Protein AF-A0A5E4W675-F1 (afdb_monomer_lite)

Secondary structure (DSSP, 8-state):
-PPP---SS-THHHHHHHIIIIIHHHHHHHHHHHHHHHHHHH-GGGTT-HHHHHHHHHHHHHHHHHHHHHHHHHHHHHH--SHHHHHHHHHHHHIIIIIHHHHHHHHHHHHS-----HHHHHHHHHHHHHHHHHHHHHHHHHHH-HHHHHHHT-----TT-------------GGGGG-GGG---HHHHHHHHHHHHHHHHHHHHHHHHHHH--SHHHHHHHHHHHHHHHHHHHHHHHHHHHHTS---

Organism: NCBI:txid2508291

Structure (mmCIF, N/CA/C/O backbone):
data_AF-A0A5E4W675-F1
#
_entry.id   AF-A0A5E4W675-F1
#
loop_
_atom_site.group_PDB
_atom_site.id
_atom_site.type_symbol
_atom_site.label_atom_id
_atom_site.label_alt_id
_atom_site.label_comp_id
_atom_site.label_asym_id
_atom_site.label_entity_id
_atom_site.label_seq_id
_atom_site.pdbx_PDB_ins_code
_atom_site.Cartn_x
_atom_site.Cartn_y
_atom_site.Cartn_z
_atom_site.occupancy
_atom_site.B_iso_or_equiv
_atom_site.auth_seq_id
_atom_site.auth_comp_id
_atom_site.auth_asym_id
_atom_site.auth_atom_id
_atom_site.pdbx_PDB_model_num
ATOM 1 N N . MET A 1 1 ? -29.743 10.926 31.566 1.00 45.97 1 MET A N 1
ATOM 2 C CA . MET A 1 1 ? -29.885 10.354 30.207 1.00 45.97 1 MET A CA 1
ATOM 3 C C . MET A 1 1 ? -28.616 9.571 29.889 1.00 45.97 1 MET A C 1
ATOM 5 O O . MET A 1 1 ? -27.548 10.166 29.917 1.00 45.97 1 MET A O 1
ATOM 9 N N . ARG A 1 2 ? -28.685 8.244 29.694 1.00 48.03 2 ARG A N 1
ATOM 10 C CA . ARG A 1 2 ? -27.507 7.439 29.308 1.00 48.03 2 ARG A CA 1
ATOM 11 C C . ARG A 1 2 ? -27.134 7.805 27.873 1.00 48.03 2 ARG A C 1
ATOM 13 O O . ARG A 1 2 ? -27.955 7.613 26.979 1.00 48.03 2 ARG A O 1
ATOM 20 N N . ALA A 1 3 ? -25.942 8.365 27.669 1.00 56.06 3 ALA A N 1
ATOM 21 C CA . ALA A 1 3 ? -25.414 8.635 26.338 1.00 56.06 3 ALA A CA 1
ATOM 22 C C . ALA A 1 3 ? -25.508 7.350 25.502 1.00 56.06 3 ALA A C 1
ATOM 24 O O . ALA A 1 3 ? -25.039 6.298 25.935 1.00 56.06 3 ALA A O 1
ATOM 25 N N . LYS A 1 4 ? -26.182 7.425 24.347 1.00 56.50 4 LYS A N 1
ATOM 26 C CA . LYS A 1 4 ? -26.309 6.307 23.404 1.00 56.50 4 LYS A CA 1
ATOM 27 C C . LYS A 1 4 ? -24.916 5.732 23.152 1.00 56.50 4 LYS A C 1
ATOM 29 O O . LYS A 1 4 ? -24.036 6.449 22.680 1.00 56.50 4 LYS A O 1
ATOM 34 N N . GLU A 1 5 ? -24.725 4.451 23.454 1.00 67.56 5 GLU A N 1
ATOM 35 C CA . GLU A 1 5 ? -23.499 3.739 23.109 1.00 67.56 5 GLU A CA 1
ATOM 36 C C . GLU A 1 5 ? -23.359 3.736 21.582 1.00 67.56 5 GLU A C 1
ATOM 38 O O . GLU A 1 5 ? -24.016 2.969 20.880 1.00 67.56 5 GLU A O 1
ATOM 43 N N . LEU A 1 6 ? -22.530 4.633 21.043 1.00 71.88 6 LEU A N 1
ATOM 44 C CA . LEU A 1 6 ? -22.179 4.661 19.624 1.00 71.88 6 LEU A CA 1
ATOM 45 C C . LEU A 1 6 ? -21.254 3.474 19.319 1.00 71.88 6 LEU A C 1
ATOM 47 O O . LEU A 1 6 ? -20.040 3.632 19.183 1.00 71.88 6 LEU A O 1
ATOM 51 N N . ARG A 1 7 ? -21.836 2.276 19.253 1.00 81.12 7 ARG A N 1
ATOM 52 C CA . ARG A 1 7 ? -21.173 1.042 18.827 1.00 81.12 7 ARG A CA 1
ATOM 53 C C . ARG A 1 7 ? -21.460 0.782 17.352 1.00 81.12 7 ARG A C 1
ATOM 55 O O . ARG A 1 7 ? -22.592 0.917 16.898 1.00 81.12 7 ARG A O 1
ATOM 62 N N . GLY A 1 8 ? -20.423 0.396 16.613 1.00 88.19 8 GLY A N 1
ATOM 63 C CA . GLY A 1 8 ? -20.531 -0.059 15.229 1.00 88.19 8 GLY A CA 1
ATOM 64 C C . GLY A 1 8 ? -19.778 0.803 14.214 1.00 88.19 8 GLY A C 1
ATOM 65 O O . GLY A 1 8 ? -19.419 1.963 14.447 1.00 88.19 8 GLY A O 1
ATOM 66 N N . VAL A 1 9 ? -19.546 0.207 13.045 1.00 89.69 9 VAL A N 1
ATOM 67 C CA . VAL A 1 9 ? -18.807 0.828 11.942 1.00 89.69 9 VAL A CA 1
ATOM 68 C C . VAL A 1 9 ? -19.744 1.755 11.169 1.00 89.69 9 VAL A C 1
ATOM 70 O O . VAL A 1 9 ? -20.601 1.305 10.420 1.00 89.69 9 VAL A O 1
ATOM 73 N N . GLY A 1 10 ? -19.598 3.064 11.376 1.00 89.75 10 GLY A N 1
ATOM 74 C CA . GLY A 1 10 ? -20.427 4.094 10.745 1.00 89.75 10 GLY A CA 1
ATOM 75 C C . GLY A 1 10 ? -19.691 5.426 10.613 1.00 89.75 10 GLY A C 1
ATOM 76 O O . GLY A 1 10 ? -18.615 5.608 11.192 1.00 89.75 10 GLY A O 1
ATOM 77 N N . GLY A 1 11 ? -20.269 6.359 9.853 1.00 92.81 11 GLY A N 1
ATOM 78 C CA . GLY A 1 11 ? -19.668 7.668 9.571 1.00 92.81 11 GLY A CA 1
ATOM 79 C C . GLY A 1 11 ? -18.282 7.546 8.928 1.00 92.81 11 GLY A C 1
ATOM 80 O O . GLY A 1 11 ? -18.052 6.677 8.089 1.00 92.81 11 GLY A O 1
ATOM 81 N N . TRP A 1 12 ? -17.337 8.371 9.380 1.00 94.50 12 TRP A N 1
ATOM 82 C CA . TRP A 1 12 ? -15.950 8.383 8.897 1.00 94.50 12 TRP A CA 1
ATOM 83 C C . TRP A 1 12 ? -15.231 7.027 8.976 1.00 94.50 12 TRP A C 1
ATOM 85 O O . TRP A 1 12 ? -14.413 6.718 8.113 1.00 94.50 12 TRP A O 1
ATOM 95 N N . LEU A 1 13 ? -15.561 6.181 9.957 1.00 94.25 13 LEU A N 1
ATOM 96 C CA . LEU A 1 13 ? -14.975 4.843 10.062 1.00 94.25 13 LEU A CA 1
ATOM 97 C C . LEU A 1 13 ? -15.481 3.912 8.952 1.00 94.25 13 LEU A C 1
ATOM 99 O O . LEU A 1 13 ? -14.705 3.121 8.421 1.00 94.25 13 LEU A O 1
ATOM 103 N N . ALA A 1 14 ? -16.763 4.010 8.589 1.00 93.88 14 ALA A N 1
ATOM 104 C CA . ALA A 1 14 ? -17.307 3.252 7.466 1.00 93.88 14 ALA A CA 1
ATOM 105 C C . ALA A 1 14 ? -16.744 3.758 6.135 1.00 93.88 14 ALA A C 1
ATOM 107 O O . ALA A 1 14 ? -16.456 2.938 5.267 1.00 93.88 14 ALA A O 1
ATOM 108 N N . LEU A 1 15 ? -16.534 5.073 5.995 1.00 94.31 15 LEU A N 1
ATOM 109 C CA . LEU A 1 15 ? -15.877 5.652 4.822 1.00 94.31 15 LEU A CA 1
ATOM 110 C C . LEU A 1 15 ? -14.462 5.095 4.666 1.00 94.31 15 LEU A C 1
ATOM 112 O O . LEU A 1 15 ? -14.136 4.579 3.604 1.00 94.31 15 LEU A O 1
ATOM 116 N N . LEU A 1 16 ? -13.652 5.114 5.730 1.00 95.44 16 LEU A N 1
ATOM 117 C CA . LEU A 1 16 ? -12.309 4.533 5.701 1.00 95.44 16 LEU A CA 1
ATOM 118 C C . LEU A 1 16 ? -12.340 3.043 5.342 1.00 95.44 16 LEU A C 1
ATOM 120 O O . LEU A 1 16 ? -11.552 2.588 4.521 1.00 95.44 16 LEU A O 1
ATOM 124 N N . ALA A 1 17 ? -13.240 2.274 5.954 1.00 95.25 17 ALA A N 1
ATOM 125 C CA . ALA A 1 17 ? -13.299 0.836 5.732 1.00 95.25 17 ALA A CA 1
ATOM 126 C C . ALA A 1 17 ? -13.738 0.482 4.295 1.00 95.25 17 ALA A C 1
ATOM 128 O O . ALA A 1 17 ? -13.123 -0.394 3.691 1.00 95.25 17 ALA A O 1
ATOM 129 N N . HIS A 1 18 ? -14.723 1.182 3.711 1.00 92.12 18 HIS A N 1
ATOM 130 C CA . HIS A 1 18 ? -15.067 1.044 2.282 1.00 92.12 18 HIS A CA 1
ATOM 131 C C . HIS A 1 18 ? -13.945 1.554 1.372 1.00 92.12 18 HIS A C 1
ATOM 133 O O . HIS A 1 18 ? -13.672 0.951 0.335 1.00 92.12 18 HIS A O 1
ATOM 139 N N . GLY A 1 19 ? -13.278 2.631 1.793 1.00 93.50 19 GLY A N 1
ATOM 140 C CA . GLY A 1 19 ? -12.080 3.184 1.176 1.00 93.50 19 GLY A CA 1
ATOM 141 C C . GLY A 1 19 ? -11.002 2.124 0.995 1.00 93.50 19 GLY A C 1
ATOM 142 O O . GLY A 1 19 ? -10.535 1.885 -0.110 1.00 93.50 19 GLY A O 1
ATOM 143 N N . LEU A 1 20 ? -10.668 1.427 2.077 1.00 94.56 20 LEU A N 1
ATOM 144 C CA . LEU A 1 20 ? -9.673 0.360 2.073 1.00 94.56 20 LEU A CA 1
ATOM 145 C C . LEU A 1 20 ? -10.139 -0.894 1.321 1.00 94.56 20 LEU A C 1
ATOM 147 O O . LEU A 1 20 ? -9.317 -1.564 0.697 1.00 94.56 20 LEU A O 1
ATOM 151 N N . LEU A 1 21 ? -11.430 -1.227 1.400 1.00 91.56 21 LEU A N 1
ATOM 152 C CA . LEU A 1 21 ? -11.961 -2.484 0.875 1.00 91.56 21 LEU A CA 1
ATOM 153 C C . LEU A 1 21 ? -12.208 -2.463 -0.637 1.00 91.56 21 LEU A C 1
ATOM 155 O O . LEU A 1 21 ? -11.861 -3.427 -1.311 1.00 91.56 21 LEU A O 1
ATOM 159 N N . TRP A 1 22 ? -12.796 -1.386 -1.159 1.00 89.69 22 TRP A N 1
ATOM 160 C CA . TRP A 1 22 ? -13.270 -1.328 -2.546 1.00 89.69 22 TRP A CA 1
ATOM 161 C C . TRP A 1 22 ? -12.695 -0.139 -3.304 1.00 89.69 22 TRP A C 1
ATOM 163 O O . TRP A 1 22 ? -12.110 -0.308 -4.370 1.00 89.69 22 TRP A O 1
ATOM 173 N N . ILE A 1 23 ? -12.841 1.066 -2.747 1.00 92.06 23 ILE A N 1
ATOM 174 C CA . ILE A 1 23 ? -12.580 2.309 -3.483 1.00 92.06 23 ILE A CA 1
ATOM 175 C C . ILE A 1 23 ? -11.088 2.441 -3.804 1.00 92.06 23 ILE A C 1
ATOM 177 O O . ILE A 1 23 ? -10.730 2.715 -4.942 1.00 92.06 23 ILE A O 1
ATOM 181 N N . GLY A 1 24 ? -10.216 2.190 -2.828 1.00 93.06 24 GLY A N 1
ATOM 182 C CA . GLY A 1 24 ? -8.764 2.259 -2.980 1.00 93.06 24 GLY A CA 1
ATOM 183 C C . GLY A 1 24 ? -8.241 1.305 -4.056 1.00 93.06 24 GLY A C 1
ATOM 184 O O . GLY A 1 24 ? -7.610 1.778 -4.999 1.00 93.06 24 GLY A O 1
ATOM 185 N N . PRO A 1 25 ? -8.528 -0.010 -3.973 1.00 90.25 25 PRO A N 1
ATOM 186 C CA . PRO A 1 25 ? -8.170 -0.957 -5.026 1.00 90.25 25 PRO A CA 1
ATOM 187 C C . PRO A 1 25 ? -8.733 -0.585 -6.405 1.00 90.25 25 PRO A C 1
ATOM 189 O O . PRO A 1 25 ? -7.985 -0.552 -7.375 1.00 90.25 25 PRO A O 1
ATOM 192 N N . LEU A 1 26 ? -10.018 -0.236 -6.516 1.00 86.50 26 LEU A N 1
ATOM 193 C CA . LEU A 1 26 ? -10.617 0.101 -7.814 1.00 86.50 26 LEU A CA 1
ATOM 194 C C . LEU A 1 26 ? -9.985 1.354 -8.438 1.00 86.50 26 LEU A C 1
ATOM 196 O O . LEU A 1 26 ? -9.599 1.333 -9.605 1.00 86.50 26 LEU A O 1
ATOM 200 N N . MET A 1 27 ? -9.818 2.427 -7.657 1.00 92.69 27 MET A N 1
ATOM 201 C CA . MET A 1 27 ? -9.166 3.651 -8.132 1.00 92.69 27 MET A CA 1
ATOM 202 C C . MET A 1 27 ? -7.688 3.424 -8.461 1.00 92.69 27 MET A C 1
ATOM 204 O O . MET A 1 27 ? -7.184 3.975 -9.436 1.00 92.69 27 MET A O 1
ATOM 208 N N . GLY A 1 28 ? -6.990 2.609 -7.666 1.00 93.81 28 GLY A N 1
ATOM 209 C CA . GLY A 1 28 ? -5.593 2.263 -7.907 1.00 93.81 28 GLY A CA 1
ATOM 210 C C . GLY A 1 28 ? -5.402 1.494 -9.214 1.00 93.81 28 GLY A C 1
ATOM 211 O O . GLY A 1 28 ? -4.537 1.867 -10.002 1.00 93.81 28 GLY A O 1
ATOM 212 N N . ALA A 1 29 ? -6.247 0.492 -9.474 1.00 91.75 29 ALA A N 1
ATOM 213 C CA . ALA A 1 29 ? -6.229 -0.272 -10.719 1.00 91.75 29 ALA A CA 1
ATOM 214 C C . ALA A 1 29 ? -6.533 0.618 -11.930 1.00 91.75 29 ALA A C 1
ATOM 216 O O . ALA A 1 29 ? -5.799 0.580 -12.914 1.00 91.75 29 ALA A O 1
ATOM 217 N N . GLY A 1 30 ? -7.567 1.465 -11.831 1.00 92.50 30 GLY A N 1
ATOM 218 C CA . GLY A 1 30 ? -7.912 2.425 -12.879 1.00 92.50 30 GLY A CA 1
ATOM 219 C C . GLY A 1 30 ? -6.750 3.360 -13.203 1.00 92.50 30 GLY A C 1
ATOM 220 O O . GLY A 1 30 ? -6.362 3.458 -14.360 1.00 92.50 30 GLY A O 1
ATOM 221 N N . ARG A 1 31 ? -6.132 3.965 -12.180 1.00 95.19 31 ARG A N 1
ATOM 222 C CA . ARG A 1 31 ? -4.989 4.875 -12.353 1.00 95.19 31 ARG A CA 1
ATOM 223 C C . ARG A 1 31 ? -3.768 4.188 -12.964 1.00 95.19 31 ARG A C 1
ATOM 225 O O . ARG A 1 31 ? -3.097 4.777 -13.800 1.00 95.19 31 ARG A O 1
ATOM 232 N N . ILE A 1 32 ? -3.448 2.966 -12.537 1.00 95.44 32 ILE A N 1
ATOM 233 C CA . ILE A 1 32 ? -2.336 2.208 -13.131 1.00 95.44 32 ILE A CA 1
ATOM 234 C C . ILE A 1 32 ? -2.630 1.937 -14.604 1.00 95.44 32 ILE A C 1
ATOM 236 O O . ILE A 1 32 ? -1.778 2.192 -15.445 1.00 95.44 32 ILE A O 1
ATOM 240 N N . ASN A 1 33 ? -3.841 1.478 -14.919 1.00 95.56 33 ASN A N 1
ATOM 241 C CA . ASN A 1 33 ? -4.222 1.165 -16.288 1.00 95.56 33 ASN A CA 1
ATOM 242 C C . ASN A 1 33 ? -4.193 2.400 -17.199 1.00 95.56 33 ASN A C 1
ATOM 244 O O . ASN A 1 33 ? -3.637 2.321 -18.287 1.00 95.56 33 ASN A O 1
ATOM 248 N N . THR A 1 34 ? -4.739 3.538 -16.755 1.00 96.00 34 THR A N 1
ATOM 249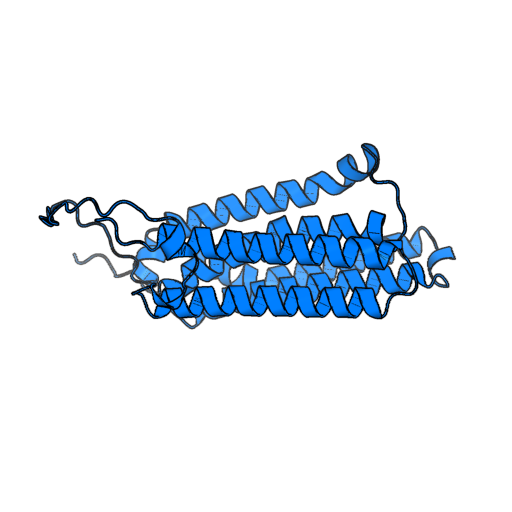 C CA . THR A 1 34 ? -4.687 4.785 -17.535 1.00 96.00 34 THR A CA 1
ATOM 250 C C . THR A 1 34 ? -3.250 5.236 -17.752 1.00 96.00 34 THR A C 1
ATOM 252 O O . THR A 1 34 ? -2.877 5.496 -18.883 1.00 96.00 34 THR A O 1
ATOM 255 N N . ASN A 1 35 ? -2.411 5.221 -16.710 1.00 95.06 35 ASN A N 1
ATOM 256 C CA . ASN A 1 35 ? -1.011 5.627 -16.841 1.00 95.06 35 ASN A CA 1
ATOM 257 C C . ASN A 1 35 ? -0.232 4.725 -17.813 1.00 95.06 35 ASN A C 1
ATOM 259 O O . ASN A 1 35 ? 0.588 5.220 -18.578 1.00 95.06 35 ASN A O 1
ATOM 263 N N . LEU A 1 36 ? -0.464 3.408 -17.778 1.00 95.50 36 LEU A N 1
ATOM 264 C CA . LEU A 1 36 ? 0.184 2.474 -18.701 1.00 95.50 36 LEU A CA 1
ATOM 265 C C . LEU A 1 36 ? -0.279 2.701 -20.146 1.00 95.50 36 LEU A C 1
ATOM 267 O O . LEU A 1 36 ? 0.565 2.766 -21.034 1.00 95.50 36 LEU A O 1
ATOM 271 N N . LEU A 1 37 ? -1.586 2.876 -20.368 1.00 96.25 37 LEU A N 1
ATOM 272 C CA . LEU A 1 37 ? -2.142 3.158 -21.695 1.00 96.25 37 LEU A CA 1
ATOM 273 C C . LEU A 1 37 ? -1.662 4.503 -22.248 1.00 96.25 37 LEU A C 1
ATOM 275 O O . LEU A 1 37 ? -1.315 4.589 -23.421 1.00 96.25 37 LEU A O 1
ATOM 279 N N . ASP A 1 38 ? -1.601 5.540 -21.412 1.00 96.56 38 ASP A N 1
ATOM 280 C CA . ASP A 1 38 ? -1.118 6.861 -21.816 1.00 96.56 38 ASP A CA 1
ATOM 281 C C . ASP A 1 38 ? 0.342 6.790 -22.287 1.00 96.56 38 ASP A C 1
ATOM 283 O O . ASP A 1 38 ? 0.695 7.383 -23.306 1.00 96.56 38 ASP A O 1
ATOM 287 N N . VAL A 1 39 ? 1.184 6.017 -21.591 1.00 95.44 39 VAL A N 1
ATOM 288 C CA . VAL A 1 39 ? 2.583 5.786 -21.983 1.00 95.44 39 VAL A CA 1
ATOM 289 C C . VAL A 1 39 ? 2.676 4.965 -23.275 1.00 95.44 39 VAL A C 1
ATOM 291 O O . VAL A 1 39 ? 3.455 5.315 -24.158 1.00 95.44 39 VAL A O 1
ATOM 294 N N . GLU A 1 40 ? 1.865 3.918 -23.440 1.00 96.00 40 GLU A N 1
ATOM 295 C CA . GLU A 1 40 ? 1.827 3.117 -24.677 1.00 96.00 40 GLU A CA 1
ATOM 296 C C . GLU A 1 40 ? 1.356 3.935 -25.889 1.00 96.00 40 GLU A C 1
ATOM 298 O O . GLU A 1 40 ? 1.902 3.796 -26.985 1.00 96.00 40 GLU A O 1
ATOM 303 N N . HIS A 1 41 ? 0.391 4.837 -25.694 1.00 96.62 41 HIS A N 1
ATOM 304 C CA . HIS A 1 41 ? -0.067 5.757 -26.732 1.00 96.62 41 HIS A CA 1
ATOM 305 C C . HIS A 1 41 ? 0.995 6.790 -27.119 1.00 96.62 41 HIS A C 1
ATOM 307 O O . HIS A 1 41 ? 1.108 7.132 -28.296 1.00 96.62 41 HIS A O 1
ATOM 313 N N . GLN A 1 42 ? 1.774 7.282 -26.152 1.00 97.56 42 GLN A N 1
ATOM 314 C CA . GLN A 1 42 ? 2.857 8.235 -26.410 1.00 97.56 42 GLN A CA 1
ATOM 315 C C . GLN A 1 42 ? 4.067 7.576 -27.084 1.00 97.56 42 GLN A C 1
ATOM 317 O O . GLN A 1 42 ? 4.717 8.195 -27.926 1.00 97.56 42 GLN A O 1
ATOM 322 N N . TYR A 1 43 ? 4.354 6.317 -26.749 1.00 96.25 43 TYR A N 1
ATOM 323 C CA . TYR A 1 43 ? 5.535 5.597 -27.212 1.00 96.25 43 TYR A CA 1
ATOM 324 C C . TYR A 1 43 ? 5.148 4.246 -27.822 1.00 96.25 43 TYR A C 1
ATOM 326 O O . TYR A 1 43 ? 5.350 3.188 -27.227 1.00 96.25 43 TYR A O 1
ATOM 334 N N . THR A 1 44 ? 4.659 4.266 -29.062 1.00 95.38 44 THR A N 1
ATOM 335 C CA . THR A 1 44 ? 4.219 3.055 -29.788 1.00 95.38 44 THR A CA 1
ATOM 336 C C . THR A 1 44 ? 5.319 2.000 -29.959 1.00 95.38 44 THR A C 1
ATOM 338 O O . THR A 1 44 ? 5.028 0.815 -30.099 1.00 95.38 44 THR A O 1
ATOM 341 N N . ALA A 1 45 ? 6.594 2.397 -29.883 1.00 94.81 45 ALA A N 1
ATOM 342 C CA . ALA A 1 45 ? 7.739 1.487 -29.904 1.00 94.81 45 ALA A CA 1
ATOM 343 C C . ALA A 1 45 ? 7.804 0.529 -28.691 1.00 94.81 45 ALA A C 1
ATOM 345 O O . ALA A 1 45 ? 8.562 -0.441 -28.724 1.00 94.81 45 ALA A O 1
ATOM 346 N N . LEU A 1 46 ? 7.032 0.778 -27.624 1.00 93.75 46 LEU A N 1
ATOM 347 C CA . LEU A 1 46 ? 6.997 -0.067 -26.426 1.00 93.75 46 LEU A CA 1
ATOM 348 C C . LEU A 1 46 ? 6.217 -1.376 -26.613 1.00 93.75 46 LEU A C 1
ATOM 350 O O . LEU A 1 46 ? 6.452 -2.317 -25.858 1.00 93.75 46 LEU A O 1
ATOM 354 N N . ASP A 1 47 ? 5.335 -1.471 -27.613 1.00 89.62 47 ASP A N 1
ATOM 355 C CA . ASP A 1 47 ? 4.422 -2.616 -27.779 1.00 89.62 47 ASP A CA 1
ATOM 356 C C . ASP A 1 47 ? 5.166 -3.948 -28.033 1.00 89.62 47 ASP A C 1
ATOM 358 O O . ASP A 1 47 ? 4.750 -5.021 -27.596 1.00 89.62 47 ASP A O 1
ATOM 362 N N . GLY A 1 48 ? 6.349 -3.876 -28.653 1.00 91.94 48 GLY A N 1
ATOM 363 C CA . GLY A 1 48 ? 7.236 -5.023 -28.878 1.00 91.94 48 GLY A CA 1
ATOM 364 C C . GLY A 1 48 ? 8.354 -5.199 -27.845 1.00 91.94 48 GLY A C 1
ATOM 365 O O . GLY A 1 48 ? 9.180 -6.100 -27.995 1.00 91.94 48 GLY A O 1
ATOM 366 N N . ASN A 1 49 ? 8.439 -4.339 -26.827 1.00 95.62 49 ASN A N 1
ATOM 367 C CA . ASN A 1 49 ? 9.561 -4.336 -25.892 1.00 95.62 49 ASN A CA 1
ATOM 368 C C . ASN A 1 49 ? 9.307 -5.297 -24.714 1.00 95.62 49 ASN A C 1
ATOM 370 O O . ASN A 1 49 ? 8.349 -5.137 -23.957 1.00 95.62 49 ASN A O 1
ATOM 374 N N . SER A 1 50 ? 10.190 -6.281 -24.519 1.00 95.06 50 SER A N 1
ATOM 375 C CA . SER A 1 50 ? 10.073 -7.252 -23.421 1.00 95.06 50 SER A CA 1
ATOM 376 C C . SER A 1 50 ? 10.212 -6.617 -22.033 1.00 95.06 50 SER A C 1
ATOM 378 O O . SER A 1 50 ? 9.463 -6.980 -21.130 1.00 95.06 50 SER A O 1
ATOM 380 N N . LEU A 1 51 ? 11.090 -5.619 -21.866 1.00 93.62 51 LEU A N 1
ATOM 381 C CA . LEU A 1 51 ? 11.267 -4.914 -20.587 1.00 93.62 51 LEU A CA 1
ATOM 382 C C . LEU A 1 51 ? 10.014 -4.131 -20.192 1.00 93.62 51 LEU A C 1
ATOM 384 O O . LEU A 1 51 ? 9.678 -4.030 -19.013 1.00 93.62 51 LEU A O 1
ATOM 388 N N . TRP A 1 52 ? 9.289 -3.600 -21.179 1.00 95.88 52 TRP A N 1
ATOM 389 C CA . TRP A 1 52 ? 8.014 -2.934 -20.930 1.00 95.88 52 TRP A CA 1
ATOM 390 C C . TRP A 1 52 ? 6.965 -3.908 -20.377 1.00 95.88 52 TRP A C 1
ATOM 392 O O . TRP A 1 52 ? 6.252 -3.587 -19.423 1.00 95.88 52 TRP A O 1
ATOM 402 N N . TRP A 1 53 ? 6.906 -5.127 -20.918 1.00 94.88 53 TRP A N 1
ATOM 403 C CA . TRP A 1 53 ? 6.040 -6.184 -20.392 1.00 94.88 53 TRP A CA 1
ATOM 404 C C . TRP A 1 53 ? 6.399 -6.583 -18.960 1.00 94.88 53 TRP A C 1
ATOM 406 O O . TRP A 1 53 ? 5.501 -6.671 -18.116 1.00 94.88 53 TRP A O 1
ATOM 416 N N . ASP A 1 54 ? 7.688 -6.747 -18.666 1.00 91.44 54 ASP A N 1
ATOM 417 C CA . ASP A 1 54 ? 8.166 -7.060 -17.316 1.00 91.44 54 ASP A CA 1
ATOM 418 C C . ASP A 1 54 ? 7.818 -5.943 -16.324 1.00 91.44 54 ASP A C 1
ATOM 420 O O . ASP A 1 54 ? 7.344 -6.210 -15.215 1.00 91.44 54 ASP A O 1
ATOM 424 N N . TYR A 1 55 ? 7.955 -4.681 -16.742 1.00 95.50 55 TYR A N 1
ATOM 425 C CA . TYR A 1 55 ? 7.566 -3.523 -15.941 1.00 95.50 55 TYR A CA 1
ATOM 426 C C . TYR A 1 55 ? 6.059 -3.505 -15.643 1.00 95.50 55 TYR A C 1
ATOM 428 O O . TYR A 1 55 ? 5.660 -3.314 -14.487 1.00 95.50 55 TYR A O 1
ATOM 436 N N . LYS A 1 56 ? 5.207 -3.759 -16.650 1.00 95.31 56 LYS A N 1
ATOM 437 C CA . LYS A 1 56 ? 3.749 -3.868 -16.464 1.00 95.31 56 LYS A CA 1
ATOM 438 C C . LYS A 1 56 ? 3.398 -4.979 -15.479 1.00 95.31 56 LYS A C 1
ATOM 440 O O . LYS A 1 56 ? 2.625 -4.751 -14.546 1.00 95.31 56 LYS A O 1
ATOM 445 N N . LEU A 1 57 ? 3.978 -6.167 -15.655 1.00 90.50 57 LEU A N 1
ATOM 446 C CA . LEU A 1 57 ? 3.734 -7.310 -14.779 1.00 90.50 57 LEU A CA 1
ATOM 447 C C . LEU A 1 57 ? 4.162 -7.010 -13.336 1.00 90.50 57 LEU A C 1
ATOM 449 O O . LEU A 1 57 ? 3.373 -7.209 -12.410 1.00 90.50 57 LEU A O 1
ATOM 453 N N . ALA A 1 58 ? 5.370 -6.476 -13.139 1.00 91.44 58 ALA A N 1
ATOM 454 C CA . ALA A 1 58 ? 5.872 -6.095 -11.821 1.00 91.44 58 ALA A CA 1
ATOM 455 C C . ALA A 1 58 ? 4.965 -5.051 -11.147 1.00 91.44 58 ALA A C 1
ATOM 457 O O . ALA A 1 58 ? 4.617 -5.195 -9.972 1.00 91.44 58 ALA A O 1
ATOM 458 N N . THR A 1 59 ? 4.516 -4.047 -11.904 1.00 95.62 59 THR A N 1
ATOM 459 C CA . THR A 1 59 ? 3.584 -3.009 -11.441 1.00 95.62 59 THR A CA 1
ATOM 460 C C . THR A 1 59 ? 2.277 -3.621 -10.938 1.00 95.62 59 THR A C 1
ATOM 462 O O . THR A 1 59 ? 1.845 -3.332 -9.817 1.00 95.62 59 THR A O 1
ATOM 465 N N . TRP A 1 60 ? 1.670 -4.520 -11.720 1.00 92.38 60 TRP A N 1
ATOM 466 C CA . TRP A 1 60 ? 0.426 -5.195 -11.343 1.00 92.38 60 TRP A CA 1
ATOM 467 C C . TRP A 1 60 ? 0.590 -6.124 -10.138 1.00 92.38 60 TRP A C 1
ATOM 469 O O . TRP A 1 60 ? -0.294 -6.156 -9.281 1.00 92.38 60 TRP A O 1
ATOM 479 N N . LEU A 1 61 ? 1.714 -6.836 -10.018 1.00 87.56 61 LEU A N 1
ATOM 480 C CA . LEU A 1 61 ? 1.993 -7.701 -8.865 1.00 87.56 61 LEU A CA 1
ATOM 481 C C . LEU A 1 61 ? 2.148 -6.899 -7.570 1.00 87.56 61 LEU A C 1
ATOM 483 O O . LEU A 1 61 ? 1.519 -7.223 -6.558 1.00 87.56 61 LEU A O 1
ATOM 487 N N . VAL A 1 62 ? 2.947 -5.829 -7.604 1.00 91.00 62 VAL A N 1
ATOM 488 C CA . VAL A 1 62 ? 3.134 -4.928 -6.459 1.00 91.00 62 VAL A CA 1
ATOM 489 C C . VAL A 1 62 ? 1.787 -4.335 -6.047 1.00 91.00 62 VAL A C 1
ATOM 491 O O . VAL A 1 62 ? 1.406 -4.410 -4.875 1.00 91.00 62 VAL A O 1
ATOM 494 N N . PHE A 1 63 ? 1.017 -3.833 -7.015 1.00 92.88 63 PHE A N 1
ATOM 495 C CA . PHE A 1 63 ? -0.322 -3.311 -6.771 1.00 92.88 63 PHE A CA 1
ATOM 496 C C . PHE A 1 63 ? -1.270 -4.356 -6.165 1.00 92.88 63 PHE A C 1
ATOM 498 O O . PHE A 1 63 ? -1.917 -4.065 -5.159 1.00 92.88 63 PHE A O 1
ATOM 505 N N . ALA A 1 64 ? -1.333 -5.572 -6.714 1.00 84.12 64 ALA A N 1
ATOM 506 C CA . ALA A 1 64 ? -2.212 -6.633 -6.225 1.00 84.12 64 ALA A CA 1
ATOM 507 C C . ALA A 1 64 ? -1.912 -7.005 -4.762 1.00 84.12 64 ALA A C 1
ATOM 509 O O . ALA A 1 64 ? -2.835 -7.216 -3.967 1.00 84.12 64 ALA A O 1
ATOM 510 N N . LEU A 1 65 ? -0.632 -7.022 -4.376 1.00 88.06 65 LEU A N 1
ATOM 511 C CA . LEU A 1 65 ? -0.210 -7.249 -2.991 1.00 88.06 65 LEU A CA 1
ATOM 512 C C . LEU A 1 65 ? -0.682 -6.116 -2.069 1.00 88.06 65 LEU A C 1
ATOM 514 O O . LEU A 1 65 ? -1.293 -6.377 -1.028 1.00 88.06 65 LEU A O 1
ATOM 518 N N . GLY A 1 66 ? -0.475 -4.860 -2.471 1.00 90.81 66 GLY A N 1
ATOM 519 C CA . GLY A 1 66 ? -0.957 -3.694 -1.728 1.00 90.81 66 GLY A CA 1
ATOM 520 C C . GLY A 1 66 ? -2.483 -3.655 -1.588 1.00 90.81 66 GLY A C 1
ATOM 521 O O . GLY A 1 66 ? -3.009 -3.463 -0.487 1.00 90.81 66 GLY A O 1
ATOM 522 N N . ALA A 1 67 ? -3.198 -3.920 -2.682 1.00 87.81 67 ALA A N 1
ATOM 523 C CA . ALA A 1 67 ? -4.654 -4.001 -2.726 1.00 87.81 67 ALA A CA 1
ATOM 524 C C . ALA A 1 67 ? -5.190 -5.102 -1.802 1.00 87.81 67 ALA A C 1
ATOM 526 O O . ALA A 1 67 ? -6.144 -4.870 -1.061 1.00 87.81 67 ALA A O 1
ATOM 527 N N . SER A 1 68 ? -4.534 -6.265 -1.765 1.00 86.12 68 SER A N 1
ATOM 528 C CA . 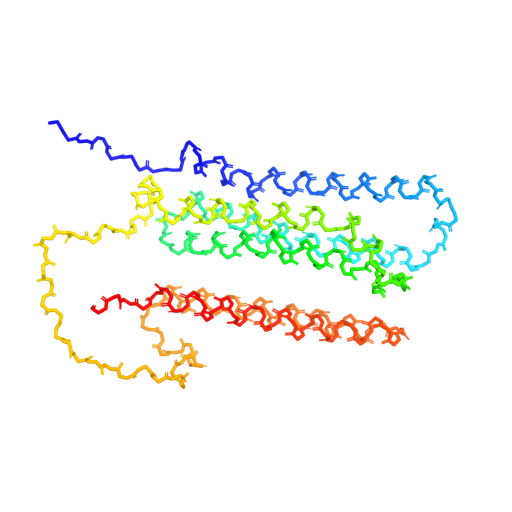SER A 1 68 ? -4.903 -7.375 -0.878 1.00 86.12 68 SER A CA 1
ATOM 529 C C . SER A 1 68 ? -4.753 -7.010 0.602 1.00 86.12 68 SER A C 1
ATOM 531 O O . SER A 1 68 ? -5.644 -7.291 1.407 1.00 86.12 68 SER A O 1
ATOM 533 N N . VAL A 1 69 ? -3.656 -6.339 0.976 1.00 92.69 69 VAL A N 1
ATOM 534 C CA . VAL A 1 69 ? -3.433 -5.853 2.351 1.00 92.69 69 VAL A CA 1
ATOM 535 C C . VAL A 1 69 ? -4.488 -4.816 2.745 1.00 92.69 69 VAL A C 1
ATOM 537 O O . VAL A 1 69 ? -5.065 -4.904 3.834 1.00 92.69 69 VAL A O 1
ATOM 540 N N . SER A 1 70 ? -4.777 -3.869 1.850 1.00 94.94 70 SER A N 1
ATOM 541 C CA . SER A 1 70 ? -5.819 -2.857 2.044 1.00 94.94 70 SER A CA 1
ATOM 542 C C . SER A 1 70 ? -7.200 -3.496 2.221 1.00 94.94 70 SER A C 1
ATOM 544 O O . SER A 1 70 ? -7.888 -3.232 3.212 1.00 94.94 70 SER A O 1
ATOM 546 N N . ALA A 1 71 ? -7.576 -4.419 1.333 1.00 90.56 71 ALA A N 1
ATOM 547 C CA . ALA A 1 71 ? -8.851 -5.121 1.389 1.00 90.56 71 ALA A CA 1
ATOM 548 C C . ALA A 1 71 ? -8.997 -5.942 2.676 1.00 90.56 71 ALA A C 1
ATOM 550 O O . ALA A 1 71 ? -10.015 -5.858 3.366 1.00 90.56 71 ALA A O 1
ATOM 551 N N . ALA A 1 72 ? -7.947 -6.664 3.077 1.00 91.06 72 ALA A N 1
ATOM 552 C CA . ALA A 1 72 ? -7.930 -7.400 4.337 1.00 91.06 72 ALA A CA 1
ATOM 553 C C . ALA A 1 72 ? -8.124 -6.477 5.554 1.00 91.06 72 ALA A C 1
ATOM 555 O O . ALA A 1 72 ? -8.774 -6.868 6.530 1.00 91.06 72 ALA A O 1
ATOM 556 N N . ALA A 1 73 ? -7.585 -5.254 5.513 1.00 95.94 73 ALA A N 1
ATOM 557 C CA . ALA A 1 73 ? -7.743 -4.276 6.583 1.00 95.94 73 ALA A CA 1
ATOM 558 C C . ALA A 1 73 ? -9.164 -3.715 6.647 1.00 95.94 73 ALA A C 1
ATOM 560 O O . ALA A 1 73 ? -9.764 -3.720 7.725 1.00 95.94 73 ALA A O 1
ATOM 561 N N . GLY A 1 74 ? -9.728 -3.318 5.503 1.00 95.44 74 GLY A N 1
ATOM 562 C CA . GLY A 1 74 ? -11.122 -2.882 5.406 1.00 95.44 74 GLY A CA 1
ATOM 563 C C . GLY A 1 74 ? -12.093 -3.965 5.887 1.00 95.44 74 GLY A C 1
ATOM 564 O O . GLY A 1 74 ? -12.933 -3.717 6.754 1.00 95.44 74 GLY A O 1
ATOM 565 N N . TRP A 1 75 ? -11.909 -5.206 5.425 1.00 93.50 75 TRP A N 1
ATOM 566 C CA . TRP A 1 75 ? -12.710 -6.356 5.852 1.00 93.50 75 TRP A CA 1
ATOM 567 C C . TRP A 1 75 ? -12.622 -6.610 7.361 1.00 93.50 75 TRP A C 1
ATOM 569 O O . TRP A 1 75 ? -13.640 -6.838 8.021 1.00 93.50 75 TRP A O 1
ATOM 579 N N . ARG A 1 76 ? -11.411 -6.546 7.934 1.00 94.00 76 ARG A N 1
ATOM 580 C CA . ARG A 1 76 ? -11.204 -6.717 9.379 1.00 94.00 76 ARG A CA 1
ATOM 581 C C . ARG A 1 76 ? -11.894 -5.636 10.195 1.00 94.00 76 ARG A C 1
ATOM 583 O O . ARG A 1 76 ? -12.485 -5.982 11.214 1.00 94.00 76 ARG A O 1
ATOM 590 N N . LEU A 1 77 ? -11.861 -4.380 9.752 1.00 95.19 77 LEU A N 1
ATOM 591 C CA . LEU A 1 77 ? -12.588 -3.296 10.416 1.00 95.19 77 LEU A CA 1
ATOM 592 C C . LEU A 1 77 ? -14.103 -3.571 10.431 1.00 95.19 77 LEU A C 1
ATOM 594 O O . LEU A 1 77 ? -14.734 -3.435 11.474 1.00 95.19 77 LEU A O 1
ATOM 598 N N . PHE A 1 78 ? -14.689 -4.046 9.327 1.00 92.75 78 PHE A N 1
ATOM 599 C CA . PHE A 1 78 ? -16.124 -4.364 9.284 1.00 92.75 78 PHE A CA 1
ATOM 600 C C . PHE A 1 78 ? -16.525 -5.563 10.139 1.00 92.75 78 PHE A C 1
ATOM 602 O O . PHE A 1 78 ? -17.504 -5.503 10.882 1.00 92.75 78 PHE A O 1
ATOM 609 N N . ARG A 1 79 ? -15.806 -6.680 9.995 1.00 92.00 79 ARG A N 1
ATOM 610 C CA . ARG A 1 79 ? -16.240 -7.976 10.536 1.00 92.00 79 ARG A CA 1
ATOM 611 C C . ARG A 1 79 ? -15.720 -8.257 11.935 1.00 92.00 79 ARG A C 1
ATOM 613 O O . ARG A 1 79 ? -16.351 -9.008 12.670 1.00 92.00 79 ARG A O 1
ATOM 620 N N . ARG A 1 80 ? -14.558 -7.714 12.305 1.00 89.00 80 ARG A N 1
ATOM 621 C CA . ARG A 1 80 ? -13.909 -7.995 13.589 1.00 89.00 80 ARG A CA 1
ATOM 622 C C . ARG A 1 80 ? -13.793 -6.708 14.390 1.00 89.00 80 ARG A C 1
ATOM 624 O O . ARG A 1 80 ? -12.829 -5.964 14.242 1.00 89.00 80 ARG A O 1
ATOM 631 N N . GLN A 1 81 ? -14.741 -6.490 15.294 1.00 90.94 81 GLN A N 1
ATOM 632 C CA . GLN A 1 81 ? -14.761 -5.366 16.240 1.00 90.94 81 GLN A CA 1
ATOM 633 C C . GLN A 1 81 ? -13.766 -5.571 17.400 1.00 90.94 81 GLN A C 1
ATOM 635 O O . GLN A 1 81 ? -14.095 -5.415 18.569 1.00 90.94 81 GLN A O 1
ATOM 640 N N . ALA A 1 82 ? -12.532 -5.957 17.071 1.00 91.88 82 ALA A N 1
ATOM 641 C CA . ALA A 1 82 ? -11.453 -6.165 18.026 1.00 91.88 82 ALA A CA 1
ATOM 642 C C . ALA A 1 82 ? -10.414 -5.030 17.936 1.00 91.88 82 ALA A C 1
ATOM 644 O O . ALA A 1 82 ? -10.138 -4.555 16.829 1.00 91.88 82 ALA A O 1
ATOM 645 N N . PRO A 1 83 ? -9.751 -4.654 19.049 1.00 91.50 83 PRO A N 1
ATOM 646 C CA . PRO A 1 83 ? -8.633 -3.702 19.051 1.00 91.50 83 PRO A CA 1
ATOM 64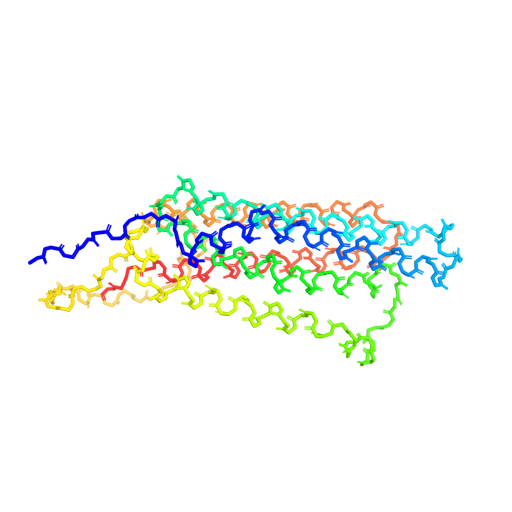7 C C . PRO A 1 83 ? -7.571 -4.019 17.990 1.00 91.50 83 PRO A C 1
ATOM 649 O O . PRO A 1 83 ? -7.043 -3.134 17.319 1.00 91.50 83 PRO A O 1
ATOM 652 N N . THR A 1 84 ? -7.302 -5.313 17.799 1.00 90.56 84 THR A N 1
ATOM 653 C CA . THR A 1 84 ? -6.352 -5.858 16.822 1.00 90.56 84 THR A CA 1
ATOM 654 C C . THR A 1 84 ? -6.640 -5.426 15.384 1.00 90.56 84 THR A C 1
ATOM 656 O O . THR A 1 84 ? -5.695 -5.202 14.627 1.00 90.56 84 THR A O 1
ATOM 659 N N . SER A 1 85 ? -7.907 -5.230 15.012 1.00 94.06 85 SER A N 1
ATOM 660 C CA . SER A 1 85 ? -8.293 -4.728 13.688 1.00 94.06 85 SER A CA 1
ATOM 661 C C . SER A 1 85 ? -7.843 -3.287 13.463 1.00 94.06 85 SER A C 1
ATOM 663 O O . SER A 1 85 ? -7.391 -2.960 12.370 1.00 94.06 85 SER A O 1
A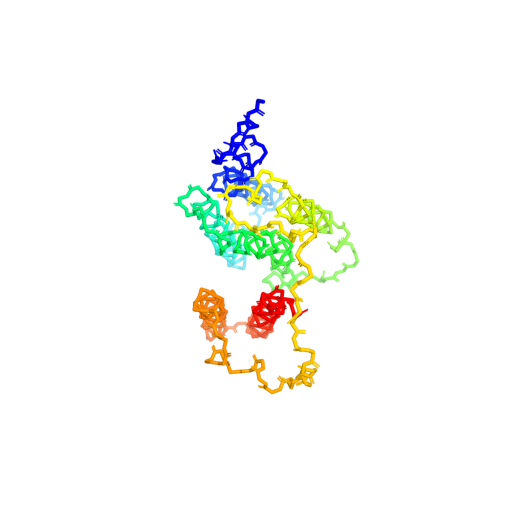TOM 665 N N . VAL A 1 86 ? -7.895 -2.437 14.494 1.00 95.88 86 VAL A N 1
ATOM 666 C CA . VAL A 1 86 ? -7.454 -1.035 14.399 1.00 95.88 86 VAL A CA 1
ATOM 667 C C . VAL A 1 86 ? -5.942 -0.956 14.207 1.00 95.88 86 VAL A C 1
ATOM 669 O O . VAL A 1 86 ? -5.468 -0.198 13.363 1.00 95.88 86 VAL A O 1
ATOM 672 N N . TYR A 1 87 ? -5.174 -1.758 14.949 1.00 92.94 87 TYR A N 1
ATOM 673 C CA . TYR A 1 87 ? -3.717 -1.815 14.780 1.00 92.94 87 TYR A CA 1
ATOM 674 C C . TYR A 1 87 ? -3.326 -2.338 13.398 1.00 92.94 87 TYR A C 1
ATOM 676 O O . TYR A 1 87 ? -2.451 -1.768 12.750 1.00 92.94 87 TYR A O 1
ATOM 684 N N . PHE A 1 88 ? -4.014 -3.379 12.923 1.00 92.50 88 PHE A N 1
ATOM 685 C CA . PHE A 1 88 ? -3.797 -3.903 11.580 1.00 92.50 88 PHE A CA 1
ATOM 686 C C . PHE A 1 88 ? -4.137 -2.868 10.500 1.00 92.50 88 PHE A C 1
ATOM 688 O O . PHE A 1 88 ? -3.360 -2.699 9.569 1.00 92.50 88 PHE A O 1
ATOM 695 N N . ALA A 1 89 ? -5.241 -2.129 10.644 1.00 96.12 89 ALA A N 1
ATOM 696 C CA . ALA A 1 89 ? -5.614 -1.077 9.702 1.00 96.12 89 ALA A CA 1
ATOM 697 C C . ALA A 1 89 ? -4.593 0.066 9.653 1.00 96.12 89 ALA A C 1
ATOM 699 O O . ALA A 1 89 ? -4.260 0.533 8.569 1.00 96.12 89 ALA A O 1
ATOM 700 N N . LYS A 1 90 ? -4.037 0.474 10.802 1.00 96.25 90 LYS A N 1
ATOM 701 C CA . LYS A 1 90 ? -2.929 1.443 10.839 1.00 96.25 90 LYS A CA 1
ATOM 702 C C . LYS A 1 90 ? -1.720 0.926 10.064 1.00 96.25 90 LYS A C 1
ATOM 704 O O . LYS A 1 90 ? -1.213 1.635 9.208 1.00 96.25 90 LYS A O 1
ATOM 709 N N . ALA A 1 91 ? -1.289 -0.309 10.317 1.00 92.44 91 ALA A N 1
ATOM 710 C CA . ALA A 1 91 ? -0.170 -0.900 9.582 1.00 92.44 91 ALA A CA 1
ATOM 711 C C . ALA A 1 91 ? -0.458 -0.977 8.071 1.00 92.44 91 ALA A C 1
ATOM 713 O O . ALA A 1 91 ? 0.381 -0.591 7.263 1.00 92.44 91 ALA A O 1
ATOM 714 N N . ALA A 1 92 ? -1.664 -1.403 7.693 1.00 94.75 92 ALA A N 1
ATOM 715 C CA . ALA A 1 92 ? -2.086 -1.488 6.301 1.00 94.75 92 ALA A CA 1
ATOM 716 C C . ALA A 1 92 ? -2.098 -0.124 5.595 1.00 94.75 92 ALA A C 1
ATOM 718 O O . ALA A 1 92 ? -1.698 -0.063 4.442 1.00 94.75 92 ALA A O 1
ATOM 719 N N . LEU A 1 93 ? -2.482 0.966 6.272 1.00 96.19 93 LEU A N 1
ATOM 720 C CA . LEU A 1 93 ? -2.428 2.323 5.707 1.00 96.19 93 LEU A CA 1
ATOM 721 C C . LEU A 1 93 ? -1.002 2.744 5.327 1.00 96.19 93 LEU A C 1
ATOM 723 O O . LEU A 1 93 ? -0.802 3.355 4.281 1.00 96.19 93 LEU A O 1
ATOM 727 N N . TRP A 1 94 ? -0.011 2.397 6.150 1.00 96.00 94 TRP A N 1
ATOM 728 C CA . TRP A 1 94 ? 1.395 2.695 5.862 1.00 96.00 94 TRP A CA 1
ATOM 729 C C . TRP A 1 94 ? 1.962 1.810 4.752 1.00 96.00 94 TRP A C 1
ATOM 731 O O . TRP A 1 94 ? 2.669 2.298 3.873 1.00 96.00 94 TRP A O 1
ATOM 741 N N . VAL A 1 95 ? 1.613 0.521 4.770 1.00 90.56 95 VAL A N 1
ATOM 742 C CA . VAL A 1 95 ? 2.075 -0.442 3.764 1.00 90.56 95 VAL A CA 1
ATOM 743 C C . VAL A 1 95 ? 1.445 -0.157 2.399 1.00 90.56 95 VAL A C 1
ATOM 745 O O . VAL A 1 95 ? 2.168 0.012 1.425 1.00 90.56 95 VAL A O 1
ATOM 748 N N . ALA A 1 96 ? 0.116 -0.077 2.320 1.00 93.19 96 ALA A N 1
ATOM 749 C CA . ALA A 1 96 ? -0.613 0.107 1.064 1.00 93.19 96 ALA A CA 1
ATOM 750 C C . ALA A 1 96 ? -0.567 1.550 0.534 1.00 93.19 96 ALA A C 1
ATOM 752 O O . ALA A 1 96 ? -0.834 1.770 -0.643 1.00 93.19 96 ALA A O 1
ATOM 753 N N . GLY A 1 97 ? -0.248 2.528 1.386 1.00 94.75 97 GLY A N 1
ATOM 754 C CA . GLY A 1 97 ? -0.018 3.911 0.980 1.00 94.75 97 GLY A CA 1
ATOM 755 C C . GLY A 1 97 ? 1.465 4.158 0.677 1.00 94.75 97 GLY A C 1
ATOM 756 O O . GLY A 1 97 ? 1.942 3.728 -0.373 1.00 94.75 97 GLY A O 1
ATOM 757 N N . PRO A 1 98 ? 2.214 4.829 1.572 1.00 93.25 98 PRO A N 1
ATOM 758 C CA . PRO A 1 98 ? 3.599 5.237 1.335 1.00 93.25 98 PRO A CA 1
ATOM 759 C C . PRO A 1 98 ? 4.538 4.147 0.820 1.00 93.25 98 PRO A C 1
ATOM 761 O O . PRO A 1 98 ? 5.248 4.371 -0.159 1.00 93.25 98 PRO A O 1
ATOM 764 N N . CYS A 1 99 ? 4.559 2.973 1.459 1.00 91.69 99 CYS A N 1
ATOM 765 C CA . CYS A 1 99 ? 5.514 1.927 1.092 1.00 91.69 99 CYS A CA 1
ATOM 766 C C . CYS A 1 99 ? 5.232 1.380 -0.308 1.00 91.69 99 CYS A C 1
ATOM 768 O O . CYS A 1 99 ? 6.160 1.213 -1.095 1.00 91.69 99 CYS A O 1
ATOM 770 N N . LEU A 1 100 ? 3.959 1.157 -0.634 1.00 92.19 100 LEU A N 1
ATOM 771 C CA . LEU A 1 100 ? 3.545 0.738 -1.965 1.00 92.19 100 LEU A CA 1
ATOM 772 C C . LEU A 1 100 ? 3.851 1.809 -3.017 1.00 92.19 100 LEU A C 1
ATOM 774 O O . LEU A 1 100 ? 4.360 1.480 -4.082 1.00 92.19 100 LEU A O 1
ATOM 778 N N . SER A 1 101 ? 3.578 3.085 -2.720 1.00 94.06 101 SER A N 1
ATOM 779 C CA . SER A 1 101 ? 3.903 4.191 -3.627 1.00 94.06 101 SER A CA 1
ATOM 780 C C . SER A 1 101 ? 5.397 4.254 -3.924 1.00 94.06 101 SER A C 1
ATOM 782 O O . SER A 1 101 ? 5.770 4.323 -5.087 1.00 94.06 101 SER A O 1
ATOM 784 N N . LEU A 1 102 ? 6.253 4.161 -2.905 1.00 92.12 102 LEU A N 1
ATOM 785 C CA . LEU A 1 102 ? 7.704 4.119 -3.098 1.00 92.12 102 LEU A CA 1
ATOM 786 C C . LEU A 1 102 ? 8.144 2.900 -3.915 1.00 92.12 102 LEU A C 1
ATOM 788 O O . LEU A 1 102 ? 8.989 3.036 -4.793 1.00 92.12 102 LEU A O 1
ATOM 792 N N . ALA A 1 103 ? 7.561 1.726 -3.654 1.00 93.31 103 ALA A N 1
ATOM 793 C CA . ALA A 1 103 ? 7.869 0.517 -4.411 1.00 93.31 103 ALA A CA 1
ATOM 794 C C . ALA A 1 103 ? 7.535 0.685 -5.899 1.00 93.31 103 ALA A C 1
ATOM 796 O O . ALA A 1 103 ? 8.379 0.392 -6.738 1.00 93.31 103 ALA A O 1
ATOM 797 N N . LEU A 1 104 ? 6.349 1.215 -6.218 1.00 94.62 104 LEU A N 1
ATOM 798 C CA . LEU A 1 104 ? 5.926 1.470 -7.597 1.00 94.62 104 LEU A CA 1
ATOM 799 C C . LEU A 1 104 ? 6.825 2.500 -8.296 1.00 94.62 104 LEU A C 1
ATOM 801 O O . LEU A 1 104 ? 7.273 2.241 -9.407 1.00 94.62 104 LEU A O 1
ATOM 805 N N . GLN A 1 105 ? 7.169 3.612 -7.635 1.00 93.56 105 GLN A N 1
ATOM 806 C CA . GLN A 1 105 ? 8.093 4.601 -8.213 1.00 93.56 105 GLN A CA 1
ATOM 807 C C . GLN A 1 105 ? 9.531 4.073 -8.343 1.00 93.56 105 GLN A C 1
ATOM 809 O O . GLN A 1 105 ? 10.306 4.585 -9.144 1.00 93.56 105 GLN A O 1
ATOM 814 N N . GLY A 1 106 ? 9.909 3.042 -7.588 1.00 91.25 106 GLY A N 1
ATOM 815 C CA . GLY A 1 106 ? 11.198 2.371 -7.744 1.00 91.25 106 GLY A CA 1
ATOM 816 C C . GLY A 1 106 ? 11.277 1.454 -8.969 1.00 91.25 106 GLY A C 1
ATOM 817 O O . GLY A 1 106 ? 12.381 1.163 -9.423 1.00 91.25 106 GLY A O 1
ATOM 818 N N . LEU A 1 107 ? 10.138 1.010 -9.519 1.00 93.88 107 LEU A N 1
ATOM 819 C CA . LEU A 1 107 ? 10.114 0.038 -10.618 1.00 93.88 107 LEU A CA 1
ATOM 820 C C . LEU A 1 107 ? 10.650 0.602 -11.936 1.00 93.88 107 LEU A C 1
ATOM 822 O O . LEU A 1 107 ? 11.260 -0.149 -12.687 1.00 93.88 107 LEU A O 1
ATOM 826 N N . GLY A 1 108 ? 10.454 1.891 -12.227 1.00 93.56 108 GLY A N 1
ATOM 827 C CA . GLY A 1 108 ? 10.936 2.500 -13.473 1.00 93.56 108 GLY A CA 1
ATOM 828 C C . GLY A 1 108 ? 12.465 2.436 -13.595 1.00 93.56 108 GLY A C 1
ATOM 829 O O . GLY A 1 108 ? 12.972 1.778 -14.504 1.00 93.56 108 GLY A O 1
ATOM 830 N N . PRO A 1 109 ? 13.216 3.034 -12.650 1.00 92.69 109 PRO A N 1
ATOM 831 C CA . PRO A 1 109 ? 14.672 2.961 -12.629 1.00 92.69 109 PRO A CA 1
ATOM 832 C C . PRO A 1 109 ? 15.210 1.542 -12.576 1.00 92.69 109 PRO A C 1
ATOM 834 O O . PRO A 1 109 ? 16.245 1.237 -13.159 1.00 92.69 109 PRO A O 1
ATOM 837 N N . LEU A 1 110 ? 14.484 0.669 -11.886 1.00 87.31 110 LEU A N 1
ATOM 838 C CA . LEU A 1 110 ? 14.841 -0.725 -11.764 1.00 87.31 110 LEU A CA 1
ATOM 839 C C . LEU A 1 110 ? 14.720 -1.493 -13.083 1.00 87.31 110 LEU A C 1
ATOM 841 O O . LEU A 1 110 ? 15.682 -2.109 -13.527 1.00 87.31 110 LEU A O 1
ATOM 845 N N . VAL A 1 111 ? 13.507 -1.562 -13.627 1.00 92.31 111 VAL A N 1
ATOM 846 C CA . VAL A 1 111 ? 13.158 -2.523 -14.680 1.00 92.31 111 VAL A CA 1
ATOM 847 C C . VAL A 1 111 ? 13.511 -1.953 -16.044 1.00 92.31 111 VAL A C 1
ATOM 849 O O . VAL A 1 111 ? 13.952 -2.677 -16.924 1.00 92.31 111 VAL A O 1
ATOM 852 N N . LEU A 1 112 ? 13.340 -0.642 -16.212 1.00 93.06 112 LEU A N 1
ATOM 853 C CA . LEU A 1 112 ? 13.578 0.045 -17.479 1.00 93.06 112 LEU A CA 1
ATOM 854 C C . LEU A 1 112 ? 14.965 0.703 -17.538 1.00 93.06 112 LEU A C 1
ATOM 856 O O . LEU A 1 112 ? 15.314 1.291 -18.557 1.00 93.06 112 LEU A O 1
ATOM 860 N N . GLY A 1 113 ? 15.748 0.649 -16.453 1.00 92.38 113 GLY A N 1
ATOM 861 C CA . GLY A 1 113 ? 17.073 1.275 -16.384 1.00 92.38 113 GLY A CA 1
ATOM 862 C C . GLY A 1 113 ? 17.043 2.806 -16.434 1.00 92.38 113 GLY A C 1
ATOM 863 O O . GLY A 1 113 ? 18.046 3.432 -16.777 1.00 92.38 113 GLY A O 1
ATOM 864 N N . ILE A 1 114 ? 15.899 3.425 -16.121 1.00 91.94 114 ILE A N 1
ATOM 865 C CA . ILE A 1 114 ? 15.743 4.884 -16.142 1.00 91.94 114 ILE A CA 1
ATOM 866 C C . ILE A 1 114 ? 16.641 5.500 -15.053 1.00 91.94 114 ILE A C 1
ATOM 868 O O . ILE A 1 114 ? 16.565 5.100 -13.890 1.00 91.94 114 ILE A O 1
ATOM 872 N N . PRO A 1 115 ? 17.492 6.487 -15.368 1.00 91.88 115 PRO A N 1
ATOM 873 C CA . PRO A 1 115 ? 18.324 7.115 -14.352 1.00 91.88 115 PRO A CA 1
ATOM 874 C C . PRO A 1 115 ? 17.452 7.805 -13.294 1.00 91.88 115 PRO A C 1
ATOM 876 O O . PRO A 1 115 ? 16.562 8.587 -13.620 1.00 91.88 115 PRO A O 1
ATOM 879 N N . ALA A 1 116 ? 17.739 7.550 -12.014 1.00 90.88 116 ALA A N 1
ATOM 880 C CA . ALA A 1 116 ? 17.051 8.155 -10.871 1.00 90.88 116 ALA A CA 1
ATOM 881 C C . ALA A 1 116 ? 17.479 9.625 -10.661 1.00 90.88 116 ALA A C 1
ATOM 883 O O . ALA A 1 116 ? 18.059 9.985 -9.634 1.00 90.88 116 ALA A O 1
ATOM 884 N N . SER A 1 117 ? 17.244 10.460 -11.674 1.00 92.81 117 SER A N 1
ATOM 885 C CA . SER A 1 117 ? 17.609 11.874 -11.710 1.00 92.81 117 SER A CA 1
ATOM 886 C C . SER A 1 117 ? 16.720 12.724 -10.794 1.00 92.81 117 SER A C 1
ATOM 888 O O . SER A 1 117 ? 15.651 12.301 -10.350 1.00 92.81 117 SER A O 1
ATOM 890 N N . ALA A 1 118 ? 17.150 13.957 -10.512 1.00 87.88 118 ALA A N 1
ATOM 891 C CA . ALA A 1 118 ? 16.332 14.914 -9.765 1.00 87.88 118 ALA A CA 1
ATOM 892 C C . ALA A 1 118 ? 14.995 15.210 -10.471 1.00 87.88 118 ALA A C 1
ATOM 894 O O . ALA A 1 118 ? 13.975 15.361 -9.804 1.00 87.88 118 ALA A O 1
ATOM 895 N N . GLU A 1 119 ? 14.997 15.231 -11.806 1.00 92.00 119 GLU A N 1
ATOM 896 C CA . GLU A 1 119 ? 13.800 15.397 -12.635 1.00 92.00 119 GLU A CA 1
ATOM 897 C C . GLU A 1 119 ? 12.826 14.231 -12.429 1.00 92.00 119 GLU A C 1
ATOM 899 O O . GLU A 1 119 ? 11.683 14.463 -12.031 1.00 92.00 119 GLU A O 1
ATOM 904 N N . TYR A 1 120 ? 13.316 12.987 -12.516 1.00 90.06 120 TYR A N 1
ATOM 905 C CA . TYR A 1 120 ? 12.517 11.787 -12.246 1.00 90.06 120 TYR A CA 1
ATOM 906 C C . TYR A 1 120 ? 11.849 11.834 -10.863 1.00 90.06 120 TYR A C 1
ATOM 908 O O . TYR A 1 120 ? 10.652 11.577 -10.712 1.00 90.06 120 TYR A O 1
ATOM 916 N N . TRP A 1 121 ? 12.607 12.197 -9.823 1.00 87.12 121 TRP A N 1
ATOM 917 C CA . TRP A 1 121 ? 12.063 12.308 -8.468 1.00 87.12 121 TRP A CA 1
ATOM 918 C C . TRP A 1 121 ? 11.086 13.471 -8.310 1.00 87.12 121 TRP A C 1
ATOM 920 O O . TRP A 1 121 ? 10.129 13.348 -7.549 1.00 87.12 121 TRP A O 1
ATOM 930 N N . SER A 1 122 ? 11.277 14.581 -9.026 1.00 91.56 122 SER A N 1
ATOM 931 C CA . SER A 1 122 ? 10.360 15.722 -8.963 1.00 91.56 122 SER A CA 1
ATOM 932 C C . SER A 1 122 ? 8.973 15.390 -9.525 1.00 91.56 122 SER A C 1
ATOM 934 O O . SER A 1 122 ? 7.967 15.801 -8.947 1.00 91.56 122 SER A O 1
ATOM 936 N N . GLU A 1 123 ? 8.910 14.565 -10.573 1.00 91.62 123 GLU A N 1
ATOM 937 C CA . GLU A 1 123 ? 7.657 14.109 -11.184 1.00 91.62 123 GLU A CA 1
ATOM 938 C C . GLU A 1 123 ? 6.972 13.010 -10.357 1.00 91.62 123 GLU A C 1
ATOM 940 O O . GLU A 1 123 ? 5.744 12.931 -10.275 1.00 91.62 123 GLU A O 1
ATOM 945 N N . THR A 1 124 ? 7.762 12.168 -9.687 1.00 90.50 124 THR A N 1
ATOM 946 C CA . THR A 1 124 ? 7.256 11.001 -8.944 1.00 90.50 124 THR A CA 1
ATOM 947 C C . THR A 1 124 ? 7.003 11.258 -7.456 1.00 90.50 124 THR A C 1
ATOM 949 O O . THR A 1 124 ? 6.293 10.472 -6.812 1.00 90.50 124 THR A O 1
ATOM 952 N N . ALA A 1 125 ? 7.519 12.359 -6.900 1.00 88.62 125 ALA A N 1
ATOM 953 C CA . ALA A 1 125 ? 7.350 12.742 -5.498 1.00 88.62 125 ALA A CA 1
ATOM 954 C C . ALA A 1 125 ? 5.907 13.102 -5.091 1.00 88.62 125 ALA A C 1
ATOM 956 O O . ALA A 1 125 ? 5.501 12.681 -4.000 1.00 88.62 125 ALA A O 1
ATOM 957 N N . PRO A 1 126 ? 5.095 13.832 -5.887 1.00 93.44 126 PRO A N 1
ATOM 958 C CA . PRO A 1 126 ? 3.777 14.275 -5.430 1.00 93.44 126 PRO A CA 1
ATOM 959 C C . PRO A 1 126 ? 2.846 13.124 -4.999 1.00 93.44 126 PRO A C 1
ATOM 961 O O . PRO A 1 126 ? 2.279 13.203 -3.902 1.00 93.44 126 PRO A O 1
ATOM 964 N N . PRO A 1 127 ? 2.732 12.004 -5.749 1.00 90.50 127 PRO A N 1
ATOM 965 C CA . PRO A 1 127 ? 1.974 10.837 -5.301 1.00 90.50 127 PRO A CA 1
ATOM 966 C C . PRO A 1 127 ? 2.466 10.265 -3.967 1.00 90.50 127 PRO A C 1
ATOM 968 O O . PRO A 1 127 ? 1.647 9.928 -3.110 1.00 90.50 127 PRO A O 1
ATOM 971 N N . VAL A 1 128 ? 3.783 10.204 -3.755 1.00 91.56 128 VAL A N 1
ATOM 972 C CA . VAL A 1 128 ? 4.381 9.697 -2.512 1.00 91.56 128 VAL A CA 1
ATOM 973 C C . VAL A 1 128 ? 4.008 10.604 -1.340 1.00 91.56 128 VAL A C 1
ATOM 975 O O . VAL A 1 128 ? 3.455 10.124 -0.350 1.00 91.56 128 VAL A O 1
ATOM 978 N N . VAL A 1 129 ? 4.218 11.918 -1.467 1.00 91.31 129 VAL A N 1
ATOM 979 C CA . VAL A 1 129 ? 3.860 12.902 -0.430 1.00 91.31 129 VAL A CA 1
ATOM 980 C C . VAL A 1 129 ? 2.372 12.814 -0.086 1.00 91.31 129 VAL A C 1
ATOM 982 O O . VAL A 1 129 ? 2.009 12.757 1.091 1.00 91.31 129 VAL A O 1
ATOM 985 N N . SER A 1 130 ? 1.504 12.715 -1.098 1.00 92.81 130 SER A N 1
ATOM 986 C CA . SER A 1 130 ? 0.061 12.571 -0.884 1.00 92.81 130 SER A CA 1
ATOM 987 C C . SER A 1 130 ? -0.296 11.295 -0.103 1.00 92.81 130 SER A C 1
ATOM 989 O O . SER A 1 130 ? -1.146 11.332 0.792 1.00 92.81 130 SER A O 1
ATOM 991 N N . ALA A 1 131 ? 0.403 10.182 -0.363 1.00 94.31 131 ALA A N 1
ATOM 992 C CA . ALA A 1 131 ? 0.210 8.925 0.352 1.00 94.31 131 ALA A CA 1
ATOM 993 C C . ALA A 1 131 ? 0.631 9.034 1.826 1.00 94.31 131 ALA A C 1
ATOM 995 O O . ALA A 1 131 ? -0.073 8.522 2.700 1.00 94.31 131 ALA A O 1
ATOM 996 N N . PHE A 1 132 ? 1.725 9.747 2.125 1.00 93.19 132 PHE A N 1
ATOM 997 C CA . PHE A 1 132 ? 2.155 10.023 3.502 1.00 93.19 132 PHE A CA 1
ATOM 998 C C . PHE A 1 132 ? 1.135 10.872 4.256 1.00 93.19 132 PHE A C 1
ATOM 1000 O O . PHE A 1 132 ? 0.727 10.502 5.358 1.00 93.19 132 PHE A O 1
ATOM 1007 N N . LEU A 1 133 ? 0.680 11.977 3.660 1.00 92.00 133 LEU A N 1
ATOM 1008 C CA . LEU A 1 133 ? -0.319 12.849 4.281 1.00 92.00 133 LEU A CA 1
ATOM 1009 C C . LEU A 1 133 ? -1.615 12.085 4.573 1.00 92.00 133 LEU A C 1
ATOM 1011 O O . LEU A 1 133 ? -2.130 12.139 5.691 1.00 92.00 133 LEU A O 1
ATOM 1015 N N . SER A 1 134 ? -2.093 11.304 3.603 1.00 94.56 134 SER A N 1
ATOM 1016 C CA . SER A 1 134 ? -3.274 10.456 3.769 1.00 94.56 134 SER A CA 1
ATOM 1017 C C . SER A 1 134 ? -3.091 9.431 4.897 1.00 94.56 134 SER A C 1
ATOM 1019 O O . SER A 1 134 ? -3.935 9.333 5.795 1.00 94.56 134 SER A O 1
ATOM 1021 N N . ALA A 1 135 ? -1.960 8.714 4.925 1.00 94.56 135 ALA A N 1
ATOM 1022 C CA . ALA A 1 135 ? -1.662 7.734 5.969 1.00 94.56 135 ALA A CA 1
ATOM 1023 C C . ALA A 1 135 ? -1.601 8.371 7.367 1.00 94.56 135 ALA A C 1
ATOM 1025 O O . ALA A 1 135 ? -2.126 7.791 8.323 1.00 94.56 135 ALA A O 1
ATOM 1026 N N . ILE A 1 136 ? -1.023 9.571 7.496 1.00 90.81 136 ILE A N 1
ATOM 1027 C CA . ILE A 1 136 ? -0.960 10.323 8.757 1.00 90.81 136 ILE A CA 1
ATOM 1028 C C . ILE A 1 136 ? -2.366 10.693 9.234 1.00 90.81 136 ILE A C 1
ATOM 1030 O O . ILE A 1 136 ? -2.721 10.372 10.371 1.00 90.81 136 ILE A O 1
ATOM 1034 N N . VAL A 1 137 ? -3.180 11.315 8.374 1.00 94.94 137 VAL A N 1
ATOM 1035 C CA . VAL A 1 137 ? -4.549 11.745 8.710 1.00 94.94 137 VAL A CA 1
ATOM 1036 C C . VAL A 1 137 ? -5.378 10.562 9.208 1.00 94.94 137 VAL A C 1
ATOM 1038 O O . VAL A 1 137 ? -5.969 10.623 10.290 1.00 94.94 137 VAL A O 1
ATOM 1041 N N . TRP A 1 138 ? -5.363 9.444 8.480 1.00 97.25 138 TRP A N 1
ATOM 1042 C CA . TRP A 1 138 ? -6.130 8.260 8.862 1.00 97.25 138 TRP A CA 1
ATOM 1043 C C . TRP A 1 138 ? -5.569 7.538 10.088 1.00 97.25 138 TRP A C 1
ATOM 1045 O O . TRP A 1 138 ? -6.336 7.050 10.922 1.00 97.25 138 TRP A O 1
ATOM 1055 N N . THR A 1 139 ? -4.246 7.513 10.259 1.00 95.44 139 THR A N 1
ATOM 1056 C CA . THR A 1 139 ? -3.616 6.955 11.465 1.00 95.44 139 THR A CA 1
ATOM 1057 C C . THR A 1 139 ? -4.002 7.758 12.706 1.00 95.44 139 THR A C 1
ATOM 1059 O O . THR A 1 139 ? -4.362 7.163 13.728 1.00 95.44 139 THR A O 1
ATOM 1062 N N . LEU A 1 140 ? -3.978 9.094 12.619 1.00 91.25 140 LEU A N 1
ATOM 1063 C CA . LEU A 1 140 ? -4.405 9.996 13.691 1.00 91.25 140 LEU A CA 1
ATOM 1064 C C . LEU A 1 140 ? -5.894 9.831 13.998 1.00 91.25 140 LEU A C 1
ATOM 1066 O O . LEU A 1 140 ? -6.261 9.703 15.168 1.00 91.25 140 LEU A O 1
ATOM 1070 N N . TYR A 1 141 ? -6.735 9.747 12.964 1.00 95.12 141 TYR A N 1
ATOM 1071 C CA . TYR A 1 141 ? -8.163 9.472 13.114 1.00 95.12 141 TYR A CA 1
ATOM 1072 C C . TYR A 1 141 ? -8.408 8.156 13.872 1.00 95.12 141 TYR A C 1
ATOM 1074 O O . TYR A 1 141 ? -9.090 8.148 14.898 1.00 95.12 141 TYR A O 1
ATOM 1082 N N . LEU A 1 142 ? -7.783 7.054 13.440 1.00 94.00 142 LEU A N 1
ATOM 1083 C CA . LEU A 1 142 ? -7.884 5.749 14.105 1.00 94.00 142 LEU A CA 1
ATOM 1084 C C . LEU A 1 142 ? -7.289 5.737 15.523 1.00 94.00 142 LEU A C 1
ATOM 1086 O O . LEU A 1 142 ? -7.616 4.859 16.321 1.00 94.00 142 LEU A O 1
ATOM 1090 N N . ALA A 1 143 ? -6.371 6.650 15.843 1.00 91.56 143 ALA A N 1
ATOM 1091 C CA . ALA A 1 143 ? -5.767 6.752 17.168 1.00 91.56 143 ALA A CA 1
ATOM 1092 C C . ALA A 1 143 ? -6.610 7.567 18.155 1.00 91.56 143 ALA A C 1
ATOM 1094 O O . ALA A 1 143 ? -6.683 7.192 19.325 1.00 91.56 143 ALA A O 1
ATOM 1095 N N . ARG A 1 144 ? -7.229 8.665 17.706 1.00 89.25 144 ARG A N 1
ATOM 1096 C CA . ARG A 1 144 ? -7.904 9.625 18.595 1.00 89.25 144 ARG A CA 1
ATOM 1097 C C . ARG A 1 144 ? -9.427 9.568 18.570 1.00 89.25 144 ARG A C 1
ATOM 1099 O O . ARG A 1 144 ? -10.041 10.034 19.521 1.00 89.25 144 ARG A O 1
ATOM 1106 N N . SER A 1 145 ? -10.047 8.994 17.541 1.00 92.62 145 SER A N 1
ATOM 1107 C CA . SER A 1 145 ? -11.508 8.997 17.420 1.00 92.62 145 SER A CA 1
ATOM 1108 C C . SER A 1 145 ? -12.193 8.230 18.559 1.00 92.62 145 SER A C 1
ATOM 1110 O O . SER A 1 145 ? -12.009 7.021 18.713 1.00 92.62 145 SER A O 1
ATOM 1112 N N . GLU A 1 146 ? -13.057 8.916 19.311 1.00 91.00 146 GLU A N 1
ATOM 1113 C CA . GLU A 1 146 ? -13.896 8.312 20.356 1.00 91.00 146 GLU A CA 1
ATOM 1114 C C . GLU A 1 146 ? -14.785 7.195 19.806 1.00 91.00 146 GLU A C 1
ATOM 1116 O O . GLU A 1 146 ? -14.915 6.143 20.424 1.00 91.00 146 GLU A O 1
ATOM 1121 N N . ARG A 1 147 ? -15.332 7.368 18.596 1.00 90.56 147 ARG A N 1
ATOM 1122 C CA . ARG A 1 147 ? -16.140 6.337 17.929 1.00 90.56 147 ARG A CA 1
ATOM 1123 C C . ARG A 1 147 ? -15.337 5.062 17.688 1.00 90.56 147 ARG A C 1
ATOM 1125 O O . ARG A 1 147 ? -15.849 3.974 17.944 1.00 90.56 147 ARG A O 1
ATOM 1132 N N . VAL A 1 148 ? -14.099 5.178 17.199 1.00 94.25 148 VAL A N 1
ATOM 1133 C CA . VAL A 1 148 ? -13.214 4.017 16.994 1.00 94.25 148 VAL A CA 1
ATOM 1134 C C . VAL A 1 148 ? -12.953 3.342 18.339 1.00 94.25 148 VAL A C 1
ATOM 1136 O O . VAL A 1 148 ? -13.115 2.132 18.470 1.00 94.25 148 VAL A O 1
ATOM 1139 N N . ARG A 1 149 ? -12.647 4.120 19.377 1.00 91.06 149 ARG A N 1
ATOM 1140 C CA . ARG A 1 149 ? -12.400 3.574 20.717 1.00 91.06 149 ARG A CA 1
ATOM 1141 C C . ARG A 1 149 ? -13.613 2.854 21.301 1.00 91.06 149 ARG A C 1
ATOM 1143 O O . ARG A 1 149 ? -13.449 1.747 21.808 1.00 91.06 149 ARG A O 1
ATOM 1150 N N . ASN A 1 150 ? -14.807 3.423 21.157 1.00 91.38 150 ASN A N 1
ATOM 1151 C CA . ASN A 1 150 ? -16.063 2.824 21.611 1.00 91.38 150 ASN A CA 1
ATOM 1152 C C . ASN A 1 150 ? -16.427 1.566 20.810 1.00 91.38 150 ASN A C 1
ATOM 1154 O O . ASN A 1 150 ? -16.886 0.585 21.388 1.00 91.38 150 ASN A O 1
ATOM 1158 N N . THR A 1 151 ? -16.191 1.569 19.493 1.00 92.25 151 THR A N 1
ATOM 1159 C CA . THR A 1 151 ? -16.520 0.439 18.605 1.00 92.25 151 THR A CA 1
ATOM 1160 C C . THR A 1 151 ? -15.609 -0.761 18.831 1.00 92.25 151 THR A C 1
ATOM 1162 O O . THR A 1 151 ? -16.081 -1.890 18.812 1.00 92.25 151 THR A O 1
ATOM 1165 N N . TYR A 1 152 ? -14.313 -0.529 19.045 1.00 92.06 152 TYR A N 1
ATOM 1166 C CA . TYR A 1 152 ? -13.323 -1.601 19.185 1.00 92.06 152 TYR A CA 1
ATOM 1167 C C . TYR A 1 152 ? -12.913 -1.862 20.639 1.00 92.06 152 TYR A C 1
ATOM 1169 O O . TYR A 1 152 ? -11.984 -2.628 20.870 1.00 92.06 152 TYR A O 1
ATOM 1177 N N . GLY A 1 153 ? -13.565 -1.228 21.620 1.00 89.25 153 GLY A N 1
ATOM 1178 C CA . GLY A 1 153 ? -13.298 -1.448 23.043 1.00 89.25 153 GLY A CA 1
ATOM 1179 C C . GLY A 1 153 ? -11.881 -1.061 23.480 1.00 89.25 153 GLY A C 1
ATOM 1180 O O . GLY A 1 153 ? -11.285 -1.753 24.299 1.00 89.25 153 GLY A O 1
ATOM 1181 N N . LEU A 1 154 ? -11.321 0.032 22.947 1.00 82.50 154 LEU A N 1
ATOM 1182 C CA . LEU A 1 154 ? -9.928 0.437 23.216 1.00 82.50 154 LEU A CA 1
ATOM 1183 C C . LEU A 1 154 ? -9.679 1.000 24.630 1.00 82.50 154 LEU A C 1
ATOM 1185 O O . LEU A 1 154 ? -8.548 1.369 24.930 1.00 82.50 154 LEU A O 1
ATOM 1189 N N . GLY A 1 155 ? -10.700 1.050 25.492 1.00 73.31 155 GLY A N 1
ATOM 1190 C CA . GLY A 1 155 ? -10.615 1.550 26.865 1.00 73.31 155 GLY A CA 1
ATOM 1191 C C . GLY A 1 155 ? -10.324 3.056 26.960 1.00 73.31 155 GLY A C 1
ATOM 1192 O O . GLY A 1 155 ? -9.529 3.633 26.211 1.00 73.31 155 GLY A O 1
ATOM 1193 N N . PHE A 1 156 ? -10.965 3.732 27.910 1.00 58.97 156 PHE A N 1
ATOM 1194 C CA . PHE A 1 156 ? -10.443 4.997 28.421 1.00 58.97 156 PHE A CA 1
ATOM 1195 C C . PHE A 1 156 ? -9.465 4.667 29.551 1.00 58.97 156 PHE A C 1
ATOM 1197 O O . PHE A 1 156 ? -9.802 3.822 30.381 1.00 58.97 156 PHE A O 1
ATOM 1204 N N . PRO A 1 157 ? -8.269 5.285 29.614 1.00 56.09 157 PRO A N 1
ATOM 1205 C CA . PRO A 1 157 ? -7.616 5.413 30.905 1.00 56.09 157 PRO A CA 1
ATOM 1206 C C . PRO A 1 157 ? -8.630 6.144 31.781 1.00 56.09 157 PRO A C 1
ATOM 1208 O O . PRO A 1 157 ? -8.989 7.280 31.480 1.00 56.09 157 PRO A O 1
ATOM 1211 N N . ILE A 1 158 ? -9.196 5.449 32.763 1.00 54.19 158 ILE A N 1
ATOM 1212 C CA . ILE A 1 158 ? -10.138 6.059 33.692 1.00 54.19 158 ILE A CA 1
ATOM 1213 C C . ILE A 1 158 ? -9.299 7.012 34.543 1.00 54.19 158 ILE A C 1
ATOM 1215 O O . ILE A 1 158 ? -8.628 6.571 35.478 1.00 54.19 158 ILE A O 1
ATOM 1219 N N . GLU A 1 159 ? -9.288 8.297 34.183 1.00 57.84 159 GLU A N 1
ATOM 1220 C CA . GLU A 1 159 ? -8.873 9.377 35.078 1.00 57.84 159 GLU A CA 1
ATOM 1221 C C . GLU A 1 159 ? -9.664 9.201 36.379 1.00 57.84 159 GLU A C 1
ATOM 1223 O O . GLU A 1 159 ? -10.873 9.403 36.411 1.00 57.84 159 GLU A O 1
ATOM 1228 N N . GLY A 1 160 ? -9.016 8.695 37.430 1.00 55.25 160 GLY A N 1
ATOM 1229 C CA . GLY A 1 160 ? -9.648 8.515 38.740 1.00 55.25 160 GLY A CA 1
ATOM 1230 C C . GLY A 1 160 ? -9.471 7.148 39.395 1.00 55.25 160 GLY A C 1
ATOM 1231 O O . GLY A 1 160 ? -9.716 7.031 40.591 1.00 55.25 160 GLY A O 1
ATOM 1232 N N . LYS A 1 161 ? -8.974 6.123 38.691 1.00 47.84 161 LYS A N 1
ATOM 1233 C CA . LYS A 1 161 ? -8.361 4.976 39.378 1.00 47.84 161 LYS A CA 1
ATOM 1234 C C . LYS A 1 161 ? -6.860 5.082 39.219 1.00 47.84 161 LYS A C 1
ATOM 1236 O O . LYS A 1 161 ? -6.302 4.611 38.233 1.00 47.84 161 LYS A O 1
ATOM 1241 N N . ALA A 1 162 ? -6.227 5.707 40.211 1.00 48.47 162 ALA A N 1
ATOM 1242 C CA . ALA A 1 162 ? -4.837 5.448 40.541 1.00 48.47 162 ALA A CA 1
ATOM 1243 C C . ALA A 1 162 ? -4.707 3.936 40.769 1.00 48.47 162 ALA A C 1
ATOM 1245 O O . ALA A 1 162 ? -4.914 3.424 41.867 1.00 48.47 162 ALA A O 1
ATOM 1246 N N . VAL A 1 163 ? -4.474 3.193 39.689 1.00 53.78 163 VAL A N 1
ATOM 1247 C CA . VAL A 1 163 ? -3.974 1.835 39.786 1.00 53.78 163 VAL A CA 1
ATOM 1248 C C . VAL A 1 163 ? -2.616 2.021 40.431 1.00 53.78 163 VAL A C 1
ATOM 1250 O O . VAL A 1 163 ? -1.701 2.548 39.809 1.00 53.78 163 VAL A O 1
ATOM 1253 N N . ALA A 1 164 ? -2.529 1.682 41.713 1.00 52.19 164 ALA A N 1
ATOM 1254 C CA . ALA A 1 164 ? -1.278 1.484 42.414 1.00 52.19 164 ALA A CA 1
ATOM 1255 C C . ALA A 1 164 ? -0.569 0.291 41.756 1.00 52.19 164 ALA A C 1
ATOM 1257 O O . ALA A 1 164 ? -0.541 -0.821 42.281 1.00 52.19 164 ALA A O 1
ATOM 1258 N N . SER A 1 165 ? -0.077 0.488 40.536 1.00 52.28 165 SER A N 1
ATOM 1259 C CA . SER A 1 165 ? 0.820 -0.428 39.871 1.00 52.28 165 SER A CA 1
ATOM 1260 C C . SER A 1 165 ? 2.172 -0.232 40.532 1.00 52.28 165 SER A C 1
ATOM 1262 O O . SER A 1 165 ? 2.858 0.767 40.353 1.00 52.28 165 SER A O 1
ATOM 1264 N N . SER A 1 166 ? 2.510 -1.197 41.382 1.00 49.12 166 SER A N 1
ATOM 1265 C CA . SER A 1 166 ? 3.854 -1.447 41.881 1.00 49.12 166 SER A CA 1
ATOM 1266 C C . SER A 1 166 ? 4.886 -1.174 40.781 1.00 49.12 166 SER A C 1
ATOM 1268 O O . SER A 1 166 ? 5.024 -1.932 39.817 1.00 49.12 166 SER A O 1
ATOM 1270 N N . THR A 1 167 ? 5.587 -0.053 40.928 1.00 46.69 167 THR A N 1
ATOM 1271 C CA . THR A 1 167 ? 6.627 0.449 40.034 1.00 46.69 167 THR A CA 1
ATOM 1272 C C . THR A 1 167 ? 7.897 -0.384 40.187 1.00 46.69 167 THR A C 1
ATOM 1274 O O . THR A 1 167 ? 8.946 0.106 40.590 1.00 46.69 167 THR A O 1
ATOM 1277 N N . ALA A 1 168 ? 7.832 -1.674 39.865 1.00 46.59 168 ALA A N 1
ATOM 1278 C CA . ALA A 1 168 ? 9.026 -2.426 39.525 1.00 46.59 168 ALA A CA 1
ATOM 1279 C C . ALA A 1 168 ? 9.404 -2.020 38.098 1.00 46.59 168 ALA A C 1
ATOM 1281 O O . ALA A 1 168 ? 8.896 -2.569 37.118 1.00 46.59 168 ALA A O 1
ATOM 1282 N N . THR A 1 169 ? 10.275 -1.019 37.980 1.00 47.81 169 THR A N 1
ATOM 1283 C CA . THR A 1 169 ? 10.943 -0.614 36.740 1.00 47.81 169 THR A CA 1
ATOM 1284 C C . THR A 1 169 ? 11.739 -1.797 36.187 1.00 47.81 169 THR A C 1
ATOM 1286 O O . THR A 1 169 ? 12.950 -1.922 36.362 1.00 47.81 169 THR A O 1
ATOM 1289 N N . ARG A 1 170 ? 11.052 -2.715 35.497 1.00 50.78 170 ARG A N 1
ATOM 1290 C CA . ARG A 1 170 ? 11.694 -3.743 34.680 1.00 50.78 170 ARG A CA 1
ATOM 1291 C C . ARG A 1 170 ? 12.462 -3.017 33.586 1.00 50.78 170 ARG A C 1
ATOM 1293 O O . ARG A 1 170 ? 11.864 -2.535 32.623 1.00 50.78 170 ARG A O 1
ATOM 1300 N N . ARG A 1 171 ? 13.789 -2.946 33.746 1.00 50.06 171 ARG A N 1
ATOM 1301 C CA . ARG A 1 171 ? 14.724 -2.533 32.694 1.00 50.06 171 ARG A CA 1
ATOM 1302 C C . ARG A 1 171 ? 14.309 -3.199 31.388 1.00 50.06 171 ARG A C 1
ATOM 1304 O O . ARG A 1 171 ? 14.204 -4.423 31.293 1.00 50.06 171 ARG A O 1
ATOM 1311 N N . PHE A 1 172 ? 14.024 -2.368 30.397 1.00 46.97 172 PHE A N 1
ATOM 1312 C CA . PHE A 1 172 ? 13.641 -2.803 29.070 1.00 46.97 172 PHE A CA 1
ATOM 1313 C C . PHE A 1 172 ? 14.848 -3.486 28.422 1.00 46.97 172 PHE A C 1
ATOM 1315 O O . PHE A 1 172 ? 15.765 -2.822 27.951 1.00 46.97 172 PHE A O 1
ATOM 1322 N N . SER A 1 173 ? 14.873 -4.818 28.434 1.00 55.59 173 SER A N 1
ATOM 1323 C CA . SER A 1 173 ? 15.909 -5.561 27.722 1.00 55.59 173 SER A CA 1
ATOM 1324 C C . SER A 1 173 ? 15.561 -5.624 26.241 1.00 55.59 173 SER A C 1
ATOM 1326 O O . SER A 1 173 ? 14.544 -6.215 25.866 1.00 55.59 173 SER A O 1
ATOM 1328 N N . ILE A 1 174 ? 16.422 -5.047 25.400 1.00 52.91 174 ILE A N 1
ATOM 1329 C CA . ILE A 1 174 ? 16.284 -5.085 23.938 1.00 52.91 174 ILE A CA 1
ATOM 1330 C C . ILE A 1 174 ? 16.287 -6.533 23.427 1.00 52.91 174 ILE A C 1
ATOM 1332 O O . ILE A 1 174 ? 15.627 -6.833 22.437 1.00 52.91 174 ILE A O 1
ATOM 1336 N N . SER A 1 175 ? 16.929 -7.464 24.141 1.00 63.03 175 SER A N 1
ATOM 1337 C CA . SER A 1 175 ? 16.944 -8.884 23.773 1.00 63.03 175 SER A CA 1
ATOM 1338 C C . SER A 1 175 ? 15.558 -9.547 23.815 1.00 63.03 175 SER A C 1
ATOM 1340 O O . SER A 1 175 ? 15.267 -10.400 22.984 1.00 63.03 175 SER A O 1
ATOM 1342 N N . ALA A 1 176 ? 14.649 -9.108 24.695 1.00 55.81 176 ALA A N 1
ATOM 1343 C CA . ALA A 1 176 ? 13.304 -9.684 24.803 1.00 55.81 176 ALA A CA 1
ATOM 1344 C C . ALA A 1 176 ? 12.380 -9.328 23.619 1.00 55.81 176 ALA A C 1
ATOM 1346 O O . ALA A 1 176 ? 11.325 -9.937 23.465 1.00 55.81 176 ALA A O 1
ATOM 1347 N N . LEU A 1 177 ? 12.763 -8.355 22.782 1.00 52.22 177 LEU A N 1
ATOM 1348 C CA . LEU A 1 177 ? 12.021 -7.964 21.575 1.00 52.22 177 LEU A CA 1
ATOM 1349 C C . LEU A 1 177 ? 12.176 -8.963 20.420 1.00 52.22 177 LEU A C 1
ATOM 1351 O O . LEU A 1 177 ? 11.369 -8.946 19.492 1.00 52.22 177 LEU A O 1
ATOM 1355 N N . TRP A 1 178 ? 13.197 -9.820 20.464 1.00 61.06 178 TRP A N 1
ATOM 1356 C CA . TRP A 1 178 ? 13.523 -10.754 19.381 1.00 61.06 178 TRP A CA 1
ATOM 1357 C C . TRP A 1 178 ? 12.850 -12.119 19.540 1.00 61.06 178 TRP A C 1
ATOM 1359 O O . TRP A 1 178 ? 12.874 -12.929 18.618 1.00 61.06 178 TRP A O 1
ATOM 1369 N N . GLU A 1 179 ? 12.190 -12.347 20.675 1.00 67.12 179 GLU A N 1
ATOM 1370 C CA . GLU A 1 179 ? 11.502 -13.588 21.004 1.00 67.12 179 GLU A CA 1
ATOM 1371 C C . GLU A 1 179 ? 9.985 -13.347 21.007 1.00 67.12 179 GLU A C 1
ATOM 1373 O O . GLU A 1 179 ? 9.418 -12.968 22.035 1.00 67.12 179 GLU A O 1
ATOM 1378 N N . PRO A 1 180 ? 9.276 -13.569 19.881 1.00 58.03 180 PRO A N 1
ATOM 1379 C CA . PRO A 1 180 ? 7.823 -13.383 19.818 1.00 58.03 180 PRO A CA 1
ATOM 1380 C C . PRO A 1 180 ? 7.060 -14.274 20.813 1.00 58.03 180 PRO A C 1
ATOM 1382 O O . PRO A 1 180 ? 5.872 -14.065 21.052 1.00 58.03 180 PRO A O 1
ATOM 1385 N N . GLU A 1 181 ? 7.723 -15.270 21.400 1.00 63.41 181 GLU A N 1
ATOM 1386 C CA . GLU A 1 181 ? 7.190 -16.127 22.461 1.00 63.41 181 GLU A CA 1
ATOM 1387 C C . GLU A 1 181 ? 7.051 -15.416 23.808 1.00 63.41 181 GLU A C 1
ATOM 1389 O O . GLU A 1 181 ? 6.182 -15.779 24.594 1.00 63.41 181 GLU A O 1
ATOM 1394 N N . LYS A 1 182 ? 7.823 -14.350 24.048 1.00 63.41 182 LYS A N 1
ATOM 1395 C CA . LYS A 1 182 ? 7.764 -13.557 25.285 1.00 63.41 182 LYS A CA 1
ATOM 1396 C C . LYS A 1 182 ? 6.642 -12.507 25.288 1.00 63.41 182 LYS A C 1
ATOM 1398 O O . LYS A 1 182 ? 6.465 -11.795 26.277 1.00 63.41 182 LYS A O 1
ATOM 1403 N N . ILE A 1 183 ? 5.862 -12.398 24.209 1.00 65.06 183 ILE A N 1
ATOM 1404 C CA . ILE A 1 183 ? 4.713 -11.488 24.123 1.00 65.06 183 ILE A CA 1
ATOM 1405 C C . ILE A 1 183 ? 3.512 -12.134 24.831 1.00 65.06 183 ILE A C 1
ATOM 1407 O O . ILE A 1 183 ? 2.860 -13.011 24.273 1.00 65.06 183 ILE A O 1
ATOM 1411 N N . GLN A 1 184 ? 3.192 -11.668 26.045 1.00 73.06 184 GLN A N 1
ATOM 1412 C CA . GLN A 1 184 ? 2.075 -12.188 26.856 1.00 73.06 184 GLN A CA 1
ATOM 1413 C C . GLN A 1 184 ? 0.693 -11.986 26.213 1.00 73.06 184 GLN A C 1
ATOM 1415 O O . GLN A 1 184 ? -0.242 -12.726 26.505 1.00 73.06 184 GLN A O 1
ATOM 1420 N N . ASN A 1 185 ? 0.538 -10.991 25.335 1.00 76.12 185 ASN A N 1
ATOM 1421 C CA . ASN A 1 185 ? -0.724 -10.771 24.639 1.00 76.12 185 ASN A CA 1
ATOM 1422 C C . ASN A 1 185 ? -0.816 -11.678 23.401 1.00 76.12 185 ASN A C 1
ATOM 1424 O O . ASN A 1 185 ? -0.255 -11.377 22.343 1.00 76.12 185 ASN A O 1
ATOM 1428 N N . GLU A 1 186 ? -1.575 -12.764 23.543 1.00 73.06 186 GLU A N 1
ATOM 1429 C CA . GLU A 1 186 ? -1.886 -13.761 22.511 1.00 73.06 186 GLU A CA 1
ATOM 1430 C C . GLU A 1 186 ? -2.289 -13.122 21.162 1.00 73.06 186 GLU A C 1
ATOM 1432 O O . GLU A 1 186 ? -1.861 -13.563 20.092 1.00 73.06 186 GLU A O 1
ATOM 1437 N N . GLY A 1 187 ? -3.072 -12.035 21.193 1.00 70.25 187 GLY A N 1
ATOM 1438 C CA . GLY A 1 187 ? -3.525 -11.324 19.995 1.00 70.25 187 GLY A CA 1
ATOM 1439 C C . GLY A 1 187 ? -2.400 -10.585 19.269 1.00 70.25 187 GLY A C 1
ATOM 1440 O O . GLY A 1 187 ? -2.301 -10.657 18.042 1.00 70.25 187 GLY A O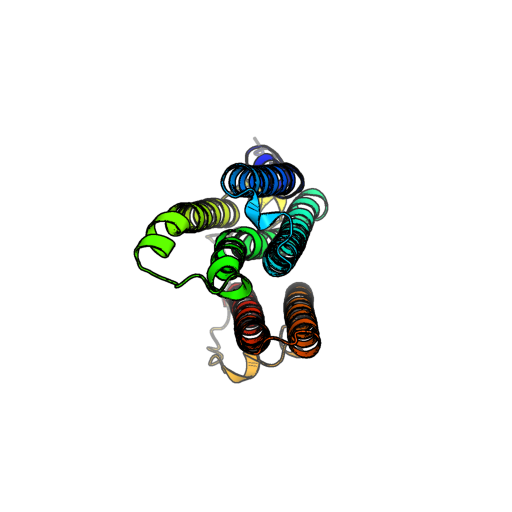 1
ATOM 1441 N N . VAL A 1 188 ? -1.516 -9.925 20.021 1.00 71.62 188 VAL A N 1
ATOM 1442 C CA . VAL A 1 188 ? -0.332 -9.235 19.477 1.00 71.62 188 VAL A CA 1
ATOM 1443 C C . VAL A 1 188 ? 0.642 -10.248 18.901 1.00 71.62 188 VAL A C 1
ATOM 1445 O O . VAL A 1 188 ? 1.094 -10.080 17.772 1.00 71.62 188 VAL A O 1
ATOM 1448 N N . ARG A 1 189 ? 0.888 -11.348 19.622 1.00 78.38 189 ARG A N 1
ATOM 1449 C CA . ARG A 1 189 ? 1.742 -12.445 19.154 1.00 78.38 189 ARG A CA 1
ATOM 1450 C C . ARG A 1 189 ? 1.277 -12.973 17.797 1.00 78.38 189 ARG A C 1
ATOM 1452 O O . ARG A 1 189 ? 2.098 -13.154 16.901 1.00 78.38 189 ARG A O 1
ATOM 1459 N N . ARG A 1 190 ? -0.034 -13.176 17.611 1.00 76.81 190 ARG A N 1
ATOM 1460 C CA . ARG A 1 190 ? -0.610 -13.610 16.324 1.00 76.81 190 ARG A CA 1
ATOM 1461 C C . ARG A 1 190 ? -0.416 -12.570 15.219 1.00 76.81 190 ARG A C 1
ATOM 1463 O O . ARG A 1 190 ? -0.060 -12.951 14.110 1.00 76.81 190 ARG A O 1
ATOM 1470 N N . ILE A 1 191 ? -0.594 -11.278 15.505 1.00 70.12 191 ILE A N 1
ATOM 1471 C CA . ILE A 1 191 ? -0.358 -10.205 14.521 1.00 70.12 191 ILE A CA 1
ATOM 1472 C C . ILE A 1 191 ? 1.118 -10.146 14.114 1.00 70.12 191 ILE A C 1
ATOM 1474 O O . ILE A 1 191 ? 1.411 -10.155 12.922 1.00 70.12 191 ILE A O 1
ATOM 1478 N N . CYS A 1 192 ? 2.041 -10.146 15.077 1.00 76.12 192 CYS A N 1
ATOM 1479 C CA . CYS A 1 192 ? 3.480 -10.140 14.816 1.00 76.12 192 CYS A CA 1
ATOM 1480 C C . CYS A 1 192 ? 3.914 -11.368 14.003 1.00 76.12 192 CYS A C 1
ATOM 1482 O O . CYS A 1 192 ? 4.708 -11.237 13.075 1.00 76.12 192 CYS A O 1
ATOM 1484 N N . LYS A 1 193 ? 3.352 -12.554 14.295 1.00 77.56 193 LYS A N 1
ATOM 1485 C CA . LYS A 1 193 ? 3.575 -13.760 13.482 1.00 77.56 193 LYS A CA 1
ATOM 1486 C C . LYS A 1 193 ? 3.104 -13.563 12.044 1.00 77.56 193 LYS A C 1
ATOM 1488 O O . LYS A 1 193 ? 3.862 -13.867 11.136 1.00 77.56 193 LYS A O 1
ATOM 1493 N N . VAL A 1 194 ? 1.900 -13.028 11.834 1.00 73.94 194 VAL A N 1
ATOM 1494 C CA . VAL A 1 194 ? 1.380 -12.770 10.481 1.00 73.94 194 VAL A CA 1
ATOM 1495 C C . VAL A 1 194 ? 2.272 -11.780 9.732 1.00 73.94 194 VAL A C 1
ATOM 1497 O O . VAL A 1 194 ? 2.674 -12.087 8.622 1.00 73.94 194 VAL A O 1
ATOM 1500 N N . ILE A 1 195 ? 2.648 -10.649 10.340 1.00 74.81 195 ILE A N 1
ATOM 1501 C CA . ILE A 1 195 ? 3.517 -9.645 9.697 1.00 74.81 195 ILE A CA 1
ATOM 1502 C C . ILE A 1 195 ? 4.875 -10.252 9.325 1.00 74.81 195 ILE A C 1
ATOM 1504 O O . ILE A 1 195 ? 5.343 -10.055 8.207 1.00 74.81 195 ILE A O 1
ATOM 1508 N N . ASN A 1 196 ? 5.489 -11.028 10.223 1.00 79.88 196 ASN A N 1
ATOM 1509 C CA . ASN A 1 196 ? 6.766 -11.685 9.942 1.00 79.88 196 ASN A CA 1
ATOM 1510 C C . ASN A 1 196 ? 6.647 -12.750 8.844 1.00 79.88 196 ASN A C 1
ATOM 1512 O O . ASN A 1 196 ? 7.512 -12.810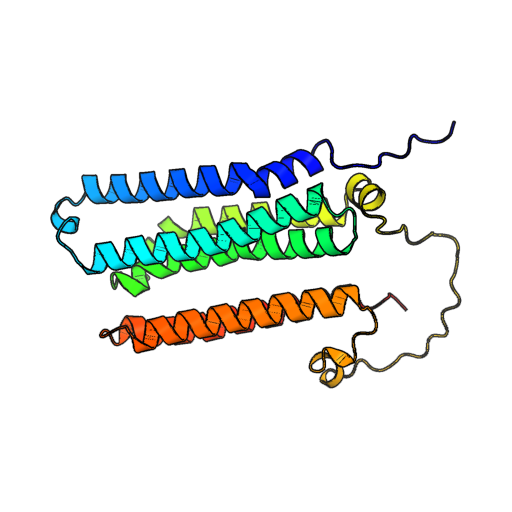 7.976 1.00 79.88 196 ASN A O 1
ATOM 1516 N N . VAL A 1 197 ? 5.586 -13.567 8.850 1.00 77.12 197 VAL A N 1
ATOM 1517 C CA . VAL A 1 197 ? 5.336 -14.556 7.787 1.00 77.12 197 VAL A CA 1
ATOM 1518 C C . VAL A 1 197 ? 5.109 -13.854 6.450 1.00 77.12 197 VAL A C 1
ATOM 1520 O O . VAL A 1 197 ? 5.703 -14.252 5.457 1.00 77.12 197 VAL A O 1
ATOM 1523 N N . THR A 1 198 ? 4.328 -12.773 6.416 1.00 73.75 198 THR A N 1
ATOM 1524 C CA . THR A 1 198 ? 4.125 -11.973 5.200 1.00 73.75 198 THR A CA 1
ATOM 1525 C C . THR A 1 198 ? 5.432 -11.345 4.711 1.00 73.75 198 THR A C 1
ATOM 1527 O O . THR A 1 198 ? 5.713 -11.391 3.518 1.00 73.75 198 THR A O 1
ATOM 1530 N N . GLY A 1 199 ? 6.268 -10.825 5.615 1.00 76.62 199 GLY A N 1
ATOM 1531 C CA . GLY A 1 199 ? 7.599 -10.320 5.274 1.00 76.62 199 GLY A CA 1
ATOM 1532 C C . GLY A 1 199 ? 8.521 -11.406 4.709 1.00 76.62 199 GLY A C 1
ATOM 1533 O O . GLY A 1 199 ? 9.245 -11.154 3.753 1.00 76.62 199 GLY A O 1
ATOM 1534 N N . LEU A 1 200 ? 8.466 -12.630 5.244 1.00 80.62 200 LEU A N 1
ATOM 1535 C CA . LEU A 1 200 ? 9.215 -13.773 4.710 1.00 80.62 200 LEU A CA 1
ATOM 1536 C C . LEU A 1 200 ? 8.694 -14.226 3.345 1.00 80.62 200 LEU A C 1
ATOM 1538 O O . LEU A 1 200 ? 9.495 -14.507 2.461 1.00 80.62 200 LEU A O 1
ATOM 1542 N N . MET A 1 201 ? 7.374 -14.265 3.150 1.00 72.94 201 MET A N 1
ATOM 1543 C CA . MET A 1 201 ? 6.781 -14.559 1.842 1.00 72.94 201 MET A CA 1
ATOM 1544 C C . MET A 1 201 ? 7.200 -13.524 0.795 1.00 72.94 201 MET A C 1
ATOM 1546 O O . MET A 1 201 ? 7.519 -13.895 -0.328 1.00 72.94 201 MET A O 1
ATOM 1550 N N . TRP A 1 202 ? 7.254 -12.245 1.174 1.00 78.25 202 TRP A N 1
ATOM 1551 C CA . TRP A 1 202 ? 7.751 -11.168 0.317 1.00 78.25 202 TRP A CA 1
ATOM 1552 C C . TRP A 1 202 ? 9.220 -11.375 -0.077 1.00 78.25 202 TRP A C 1
ATOM 1554 O O . TRP A 1 202 ? 9.558 -11.287 -1.254 1.00 78.25 202 TRP A O 1
ATOM 1564 N N . VAL A 1 203 ? 10.086 -11.715 0.885 1.00 81.44 203 VAL A N 1
ATOM 1565 C CA . VAL A 1 203 ? 11.491 -12.061 0.606 1.00 81.44 203 VAL A CA 1
ATOM 1566 C C . VAL A 1 203 ? 11.583 -13.255 -0.333 1.00 81.44 203 VAL A C 1
ATOM 1568 O O . VAL A 1 203 ? 12.305 -13.183 -1.317 1.00 81.44 203 VAL A O 1
ATOM 1571 N N . ALA A 1 204 ? 10.850 -14.335 -0.055 1.00 82.38 204 ALA A N 1
ATOM 1572 C CA . ALA A 1 204 ? 10.875 -15.541 -0.877 1.00 82.38 204 ALA A CA 1
ATOM 1573 C C . ALA A 1 204 ? 10.442 -15.251 -2.320 1.00 82.38 204 ALA A C 1
ATOM 1575 O O . ALA A 1 204 ? 11.084 -15.721 -3.255 1.00 82.38 204 ALA A O 1
ATOM 1576 N N . LEU A 1 205 ? 9.401 -14.431 -2.498 1.00 81.38 205 LEU A N 1
ATOM 1577 C CA . LEU A 1 205 ? 8.940 -13.989 -3.810 1.00 81.38 205 LEU A CA 1
ATOM 1578 C C . LEU A 1 205 ? 10.022 -13.196 -4.554 1.00 81.38 205 LEU A C 1
ATOM 1580 O O . LEU A 1 205 ? 10.307 -13.489 -5.710 1.00 81.38 205 LEU A O 1
ATOM 1584 N N . LEU A 1 206 ? 10.646 -12.216 -3.900 1.00 77.06 206 LEU A N 1
ATOM 1585 C CA . LEU A 1 206 ? 11.681 -11.398 -4.533 1.00 77.06 206 LEU A CA 1
ATOM 1586 C C . LEU A 1 206 ? 12.973 -12.177 -4.801 1.00 77.06 206 LEU A C 1
ATOM 1588 O O . LEU A 1 206 ? 13.607 -11.964 -5.827 1.00 77.06 206 LEU A O 1
ATOM 1592 N N . VAL A 1 207 ? 13.341 -13.121 -3.936 1.00 84.06 207 VAL A N 1
ATOM 1593 C CA . VAL A 1 207 ? 14.458 -14.043 -4.186 1.00 84.06 207 VAL A CA 1
ATOM 1594 C C . VAL A 1 207 ? 14.151 -14.950 -5.375 1.00 84.06 207 VAL A C 1
ATOM 1596 O O . VAL A 1 207 ? 15.025 -15.160 -6.210 1.00 84.06 207 VAL A O 1
ATOM 1599 N N . LEU A 1 208 ? 12.918 -15.451 -5.499 1.00 79.75 208 LEU A N 1
ATOM 1600 C CA . LEU A 1 208 ? 12.509 -16.234 -6.664 1.00 79.75 208 LEU A CA 1
ATOM 1601 C C . LEU A 1 208 ? 12.637 -15.408 -7.949 1.00 79.75 208 LEU A C 1
ATOM 1603 O O . LEU A 1 208 ? 13.250 -15.879 -8.901 1.00 79.75 208 LEU A O 1
ATOM 1607 N N . ILE A 1 209 ? 12.145 -14.162 -7.939 1.00 71.19 209 ILE A N 1
ATOM 1608 C CA . ILE A 1 209 ? 12.304 -13.218 -9.055 1.00 71.19 209 ILE A CA 1
ATOM 1609 C C . ILE A 1 209 ? 13.789 -13.031 -9.388 1.00 71.19 209 ILE A C 1
ATOM 1611 O O . ILE A 1 209 ? 14.167 -13.171 -10.548 1.00 71.19 209 ILE A O 1
ATOM 1615 N N . ALA A 1 210 ? 14.636 -12.806 -8.378 1.00 77.19 210 ALA A N 1
ATOM 1616 C CA . ALA A 1 210 ? 16.078 -12.637 -8.544 1.00 77.19 210 ALA A CA 1
ATOM 1617 C C . ALA A 1 210 ? 16.749 -13.859 -9.198 1.00 77.19 210 ALA A C 1
ATOM 1619 O O . ALA A 1 210 ? 17.608 -13.692 -10.058 1.00 77.19 210 ALA A O 1
ATOM 1620 N N . ILE A 1 211 ? 16.344 -15.080 -8.824 1.00 85.81 211 ILE A N 1
ATOM 1621 C CA . ILE A 1 211 ? 16.868 -16.334 -9.397 1.00 85.81 211 ILE A CA 1
ATOM 1622 C C . ILE A 1 211 ? 16.405 -16.517 -10.846 1.00 85.81 211 ILE A C 1
ATOM 1624 O O . ILE A 1 211 ? 17.158 -17.019 -11.678 1.00 85.81 211 ILE A O 1
ATOM 1628 N N . THR A 1 212 ? 15.164 -16.136 -11.153 1.00 78.75 212 THR A N 1
ATOM 1629 C CA . THR A 1 212 ? 14.605 -16.284 -12.504 1.00 78.75 212 THR A CA 1
ATOM 1630 C C . THR A 1 212 ? 15.052 -15.191 -13.472 1.00 78.75 212 THR A C 1
ATOM 1632 O O . THR A 1 212 ? 14.972 -15.389 -14.684 1.00 78.75 212 THR A O 1
ATOM 1635 N N . SER A 1 213 ? 15.528 -14.049 -12.967 1.00 79.25 213 SER A N 1
ATOM 1636 C CA . SER A 1 213 ? 15.947 -12.935 -13.813 1.00 79.25 213 SER A CA 1
ATOM 1637 C C . SER A 1 213 ? 17.335 -13.188 -14.405 1.00 79.25 213 SER A C 1
ATOM 1639 O O . SER A 1 213 ? 18.272 -13.563 -13.700 1.00 79.25 213 SER A O 1
ATOM 1641 N N . ARG A 1 214 ? 17.473 -12.984 -15.720 1.00 79.88 214 ARG A N 1
ATOM 1642 C CA . ARG A 1 214 ? 18.765 -13.082 -16.423 1.00 79.88 214 ARG A CA 1
ATOM 1643 C C . ARG A 1 214 ? 19.580 -11.791 -16.352 1.00 79.88 214 ARG A C 1
ATOM 1645 O O . ARG A 1 214 ? 20.760 -11.799 -16.690 1.00 79.88 214 ARG A O 1
ATOM 1652 N N . GLU A 1 215 ? 18.964 -10.699 -15.914 1.00 78.19 215 GLU A N 1
ATOM 1653 C CA . GLU A 1 215 ? 19.577 -9.378 -15.872 1.00 78.19 215 GLU A CA 1
ATOM 1654 C C . GLU A 1 215 ? 20.130 -9.072 -14.481 1.00 78.19 215 GLU A C 1
ATOM 1656 O O . GLU A 1 215 ? 19.412 -9.087 -13.482 1.00 78.19 215 GLU A O 1
ATOM 1661 N N . SER A 1 216 ? 21.421 -8.740 -14.409 1.00 74.62 216 SER A N 1
ATOM 1662 C CA . SER A 1 216 ? 22.114 -8.480 -13.141 1.00 74.62 216 SER A CA 1
ATOM 1663 C C . SER A 1 216 ? 21.498 -7.329 -12.334 1.00 74.62 216 SER A C 1
ATOM 1665 O O . SER A 1 216 ? 21.514 -7.374 -11.101 1.00 74.62 216 SER A O 1
ATOM 1667 N N . GLY A 1 217 ? 20.917 -6.329 -13.008 1.00 66.94 217 GLY A N 1
ATOM 1668 C CA . GLY A 1 217 ? 20.228 -5.201 -12.374 1.00 66.94 217 GLY A CA 1
ATOM 1669 C C . GLY A 1 217 ? 18.960 -5.617 -11.625 1.00 66.94 217 GLY A C 1
ATOM 1670 O O . GLY A 1 217 ? 18.780 -5.255 -10.459 1.00 66.94 217 GLY A O 1
ATOM 1671 N N . VAL A 1 218 ? 18.127 -6.449 -12.258 1.00 65.38 218 VAL A N 1
ATOM 1672 C CA . VAL A 1 218 ? 16.888 -6.974 -11.667 1.00 65.38 218 VAL A CA 1
ATOM 1673 C C . VAL A 1 218 ? 17.207 -7.856 -10.459 1.00 65.38 218 VAL A C 1
ATOM 1675 O O . VAL A 1 218 ? 16.593 -7.695 -9.402 1.00 65.38 218 VAL A O 1
ATOM 1678 N N . THR A 1 219 ? 18.231 -8.711 -10.562 1.00 75.06 219 THR A N 1
ATOM 1679 C CA . THR A 1 219 ? 18.705 -9.545 -9.447 1.00 75.06 219 THR A CA 1
ATOM 1680 C C . THR A 1 219 ? 19.155 -8.700 -8.254 1.00 75.06 219 THR A C 1
ATOM 1682 O O . THR A 1 219 ? 18.692 -8.922 -7.133 1.00 75.06 219 THR A O 1
ATOM 1685 N N . ALA A 1 220 ? 20.036 -7.716 -8.470 1.00 71.50 220 ALA A N 1
ATOM 1686 C CA . ALA A 1 220 ? 20.593 -6.898 -7.392 1.00 71.50 220 ALA A CA 1
ATOM 1687 C C . ALA A 1 220 ? 19.505 -6.128 -6.631 1.00 71.50 220 ALA A C 1
ATOM 1689 O O . ALA A 1 220 ? 19.474 -6.126 -5.398 1.00 71.50 220 ALA A O 1
ATOM 1690 N N . PHE A 1 221 ? 18.568 -5.518 -7.349 1.00 69.44 221 PHE A N 1
ATOM 1691 C CA . PHE A 1 221 ? 17.469 -4.810 -6.711 1.00 69.44 221 PHE A CA 1
ATOM 1692 C C . PHE A 1 221 ? 16.487 -5.740 -6.025 1.00 69.44 221 PHE A C 1
ATOM 1694 O O . PHE A 1 221 ? 16.053 -5.418 -4.926 1.00 69.44 221 PHE A O 1
ATOM 1701 N N . ALA A 1 222 ? 16.104 -6.865 -6.637 1.00 71.00 222 ALA A N 1
ATOM 1702 C CA . ALA A 1 222 ? 15.156 -7.781 -6.015 1.00 71.00 222 ALA A CA 1
ATOM 1703 C C . ALA A 1 222 ? 15.681 -8.234 -4.642 1.00 71.00 222 ALA A C 1
ATOM 1705 O O . ALA A 1 222 ? 14.927 -8.270 -3.670 1.00 71.00 222 ALA A O 1
ATOM 1706 N N . LEU A 1 223 ? 16.999 -8.435 -4.520 1.00 77.88 223 LEU A N 1
ATOM 1707 C CA . LEU A 1 223 ? 17.663 -8.680 -3.240 1.00 77.88 223 LEU A CA 1
ATOM 1708 C C . LEU A 1 223 ? 17.610 -7.466 -2.292 1.00 77.88 223 LEU A C 1
ATOM 1710 O O . LEU A 1 223 ? 17.257 -7.629 -1.124 1.00 77.88 223 LEU A O 1
ATOM 1714 N N . ILE A 1 224 ? 17.891 -6.245 -2.765 1.00 73.69 224 ILE A N 1
ATOM 1715 C CA . ILE A 1 224 ? 17.790 -5.021 -1.942 1.00 73.69 224 ILE A CA 1
ATOM 1716 C C . ILE A 1 224 ? 16.349 -4.799 -1.452 1.00 73.69 224 ILE A C 1
ATOM 1718 O O . ILE A 1 224 ? 16.122 -4.571 -0.265 1.00 73.69 224 ILE A O 1
ATOM 1722 N N . ALA A 1 225 ? 15.358 -4.914 -2.334 1.00 67.38 225 ALA A N 1
ATOM 1723 C CA . ALA A 1 225 ? 13.940 -4.783 -2.027 1.00 67.38 225 ALA A CA 1
ATOM 1724 C C . ALA A 1 225 ? 13.439 -5.902 -1.101 1.00 67.38 225 ALA A C 1
ATOM 1726 O O . ALA A 1 225 ? 12.565 -5.657 -0.265 1.00 67.38 225 ALA A O 1
ATOM 1727 N N . ALA A 1 226 ? 14.016 -7.107 -1.183 1.00 74.88 226 ALA A N 1
ATOM 1728 C CA . ALA A 1 226 ? 13.756 -8.183 -0.231 1.00 74.88 226 ALA A CA 1
ATOM 1729 C C . ALA A 1 226 ? 14.249 -7.799 1.168 1.00 74.88 226 ALA A C 1
ATOM 1731 O O . ALA A 1 226 ? 13.489 -7.882 2.136 1.00 74.88 226 ALA A O 1
ATOM 1732 N N . VAL A 1 227 ? 15.487 -7.304 1.268 1.00 81.12 227 VAL A N 1
ATOM 1733 C CA . VAL A 1 227 ? 16.078 -6.851 2.535 1.00 81.12 227 VAL A CA 1
ATOM 1734 C C . VAL A 1 227 ? 15.288 -5.682 3.124 1.00 81.12 227 VAL A C 1
ATOM 1736 O O . VAL A 1 227 ? 14.926 -5.722 4.301 1.00 81.12 227 VAL A O 1
ATOM 1739 N N . LEU A 1 228 ? 14.960 -4.670 2.315 1.00 69.88 228 LEU A N 1
ATOM 1740 C CA . LEU A 1 228 ? 14.188 -3.505 2.752 1.00 69.88 228 LEU A CA 1
ATOM 1741 C C . LEU A 1 228 ? 12.761 -3.883 3.153 1.00 69.88 228 LEU A C 1
ATOM 1743 O O . LEU A 1 228 ? 12.303 -3.471 4.217 1.00 69.88 228 LEU A O 1
ATOM 1747 N N . GLY A 1 229 ? 12.072 -4.703 2.356 1.00 72.12 229 GLY A N 1
ATOM 1748 C CA . GLY A 1 229 ? 10.721 -5.178 2.659 1.00 72.12 229 GLY A CA 1
ATOM 1749 C C . GLY A 1 229 ? 10.667 -5.971 3.965 1.00 72.12 229 GLY A C 1
ATOM 1750 O O . GLY A 1 229 ? 9.796 -5.738 4.806 1.00 72.12 229 GLY A O 1
ATOM 1751 N N . TYR A 1 230 ? 11.649 -6.846 4.195 1.00 82.94 230 TYR A N 1
ATOM 1752 C CA . TYR A 1 230 ? 11.774 -7.578 5.454 1.00 82.94 230 TYR A CA 1
ATOM 1753 C C . TYR A 1 230 ? 12.136 -6.673 6.633 1.00 82.94 230 TYR A C 1
ATOM 1755 O O . TYR A 1 230 ? 11.544 -6.799 7.708 1.00 82.94 230 TYR A O 1
ATOM 1763 N N . GLY A 1 231 ? 13.064 -5.733 6.438 1.00 76.38 231 GLY A N 1
ATOM 1764 C CA . GLY A 1 231 ? 13.430 -4.731 7.438 1.00 76.38 231 GLY A CA 1
ATOM 1765 C C . GLY A 1 231 ? 12.233 -3.872 7.844 1.00 76.38 231 GLY A C 1
ATOM 1766 O O . GLY A 1 231 ? 12.003 -3.632 9.031 1.00 76.38 231 GLY A O 1
ATOM 1767 N N . LEU A 1 232 ? 11.400 -3.488 6.880 1.00 71.06 232 LEU A N 1
ATOM 1768 C CA . LEU A 1 232 ? 10.180 -2.730 7.123 1.00 71.06 232 LEU A CA 1
ATOM 1769 C C . LEU A 1 232 ? 9.139 -3.572 7.867 1.00 71.06 232 LEU A C 1
ATOM 1771 O O . LEU A 1 232 ? 8.615 -3.123 8.885 1.00 71.06 232 LEU A O 1
ATOM 1775 N N . ALA A 1 233 ? 8.899 -4.818 7.445 1.00 72.62 233 ALA A N 1
ATOM 1776 C CA . ALA A 1 233 ? 8.025 -5.748 8.165 1.00 72.62 233 ALA A CA 1
ATOM 1777 C C . ALA A 1 233 ? 8.483 -5.948 9.624 1.00 72.62 233 ALA A C 1
ATOM 1779 O O . ALA A 1 233 ? 7.671 -5.914 10.551 1.00 72.62 233 ALA A O 1
ATOM 1780 N N . ARG A 1 234 ? 9.798 -6.068 9.851 1.00 78.75 234 ARG A N 1
ATOM 1781 C CA . ARG A 1 234 ? 10.414 -6.112 11.187 1.00 78.75 234 ARG A CA 1
ATOM 1782 C C . ARG A 1 234 ? 10.173 -4.834 11.981 1.00 78.75 234 ARG A C 1
ATOM 1784 O O . ARG A 1 234 ? 9.813 -4.912 13.153 1.00 78.75 234 ARG A O 1
ATOM 1791 N N . THR A 1 235 ? 10.331 -3.676 11.349 1.00 69.62 235 THR A N 1
ATOM 1792 C CA . THR A 1 235 ? 10.136 -2.368 11.988 1.00 69.62 235 THR A CA 1
ATOM 1793 C C . THR A 1 235 ? 8.676 -2.178 12.386 1.00 69.62 235 THR A C 1
ATOM 1795 O O . THR A 1 235 ? 8.387 -1.783 13.510 1.00 69.62 235 THR A O 1
ATOM 1798 N N . VAL A 1 236 ? 7.734 -2.561 11.523 1.00 69.00 236 VAL A N 1
ATOM 1799 C CA . VAL A 1 236 ? 6.301 -2.544 11.838 1.00 69.00 236 VAL A CA 1
ATOM 1800 C C . VAL A 1 236 ? 5.992 -3.493 12.996 1.00 69.00 236 VAL A C 1
ATOM 1802 O O . VAL A 1 236 ? 5.297 -3.100 13.932 1.00 69.00 236 VAL A O 1
ATOM 1805 N N . THR A 1 237 ? 6.545 -4.709 12.996 1.00 76.50 237 THR A N 1
ATOM 1806 C CA . THR A 1 237 ? 6.414 -5.642 14.126 1.00 76.50 237 THR A CA 1
ATOM 1807 C C . THR A 1 237 ? 6.944 -5.031 15.426 1.00 76.50 237 THR A C 1
ATOM 1809 O O . THR A 1 237 ? 6.290 -5.152 16.462 1.00 76.50 237 THR A O 1
ATOM 1812 N N . TRP A 1 238 ? 8.081 -4.330 15.371 1.00 74.06 238 TRP A N 1
ATOM 1813 C CA . TRP A 1 238 ? 8.676 -3.635 16.515 1.00 74.06 238 TRP A CA 1
ATOM 1814 C C . TRP A 1 238 ? 7.775 -2.514 17.039 1.00 74.06 238 TRP A C 1
ATOM 1816 O O . TRP A 1 238 ? 7.486 -2.462 18.234 1.00 74.06 238 TRP A O 1
ATOM 1826 N N . VAL A 1 239 ? 7.255 -1.671 16.144 1.00 70.06 239 VAL A N 1
ATOM 1827 C CA . VAL A 1 239 ? 6.332 -0.582 16.483 1.00 70.06 239 VAL A CA 1
ATOM 1828 C C . VAL A 1 239 ? 5.045 -1.130 17.110 1.00 70.06 239 VAL A C 1
ATOM 1830 O O . VAL A 1 239 ? 4.613 -0.658 18.162 1.00 70.06 239 VAL A O 1
ATOM 1833 N N . VAL A 1 240 ? 4.451 -2.167 16.512 1.00 71.25 240 VAL A N 1
ATOM 1834 C CA . VAL A 1 240 ? 3.229 -2.813 17.023 1.00 71.25 240 VAL A CA 1
ATOM 1835 C C . VAL A 1 240 ? 3.468 -3.441 18.398 1.00 71.25 240 VAL A C 1
ATOM 1837 O O . VAL A 1 240 ? 2.641 -3.273 19.295 1.00 71.25 240 VAL A O 1
ATOM 1840 N N . ALA A 1 241 ? 4.599 -4.122 18.596 1.00 73.06 241 ALA A N 1
ATOM 1841 C CA . ALA A 1 241 ? 4.962 -4.694 19.891 1.00 73.06 241 ALA A CA 1
ATOM 1842 C C . ALA A 1 241 ? 5.234 -3.609 20.952 1.00 73.06 241 ALA A C 1
ATOM 1844 O O . ALA A 1 241 ? 4.854 -3.776 22.111 1.00 73.06 241 ALA A O 1
ATOM 1845 N N . GLY A 1 242 ? 5.847 -2.487 20.557 1.00 71.12 242 GLY A N 1
ATOM 1846 C CA . GLY A 1 242 ? 6.151 -1.351 21.428 1.00 71.12 242 GLY A CA 1
ATOM 1847 C C . GLY A 1 242 ? 4.903 -0.642 21.955 1.00 71.12 242 GLY A C 1
ATOM 1848 O O . GLY A 1 242 ? 4.795 -0.409 23.157 1.00 71.12 242 GLY A O 1
ATOM 1849 N N . PHE A 1 243 ? 3.921 -0.369 21.089 1.00 69.31 243 PHE A N 1
ATOM 1850 C CA . PHE A 1 243 ? 2.670 0.297 21.485 1.00 69.31 243 PHE A CA 1
ATOM 1851 C C . PHE A 1 243 ? 1.740 -0.567 22.347 1.00 69.31 243 PHE A C 1
ATOM 1853 O O . PHE A 1 243 ? 0.840 -0.030 22.992 1.00 69.31 243 PHE A O 1
ATOM 1860 N N . MET A 1 244 ? 1.935 -1.887 22.349 1.00 64.00 244 MET A N 1
ATOM 1861 C CA . MET A 1 244 ? 1.084 -2.842 23.066 1.00 64.00 244 MET A CA 1
ATOM 1862 C C . MET A 1 244 ? 1.662 -3.290 24.407 1.00 64.00 244 MET A C 1
ATOM 1864 O O . MET A 1 244 ? 1.035 -4.103 25.092 1.00 64.00 244 MET A O 1
ATOM 1868 N N . LYS A 1 245 ? 2.831 -2.772 24.814 1.00 56.53 245 LYS A N 1
ATOM 1869 C CA . LYS A 1 245 ? 3.237 -2.921 26.209 1.00 56.53 245 LYS A CA 1
ATOM 1870 C C . LYS A 1 245 ? 2.196 -2.202 27.067 1.00 56.53 245 LYS A C 1
ATOM 1872 O O . LYS A 1 245 ? 1.959 -1.016 26.830 1.00 56.53 245 LYS A O 1
ATOM 1877 N N . PRO A 1 246 ? 1.542 -2.897 28.016 1.00 51.72 246 PRO A N 1
ATOM 1878 C CA . PRO A 1 246 ? 0.646 -2.228 28.941 1.00 51.72 246 PRO A CA 1
ATOM 1879 C C . PRO A 1 246 ? 1.427 -1.081 29.580 1.00 51.72 246 PRO A C 1
ATOM 1881 O O . PRO A 1 246 ? 2.577 -1.274 29.986 1.00 51.72 246 PRO A O 1
ATOM 1884 N N . LYS A 1 247 ? 0.834 0.119 29.592 1.00 49.16 247 LYS A N 1
ATOM 1885 C CA . LYS A 1 247 ? 1.363 1.206 30.412 1.00 49.16 247 LYS A CA 1
ATOM 1886 C C . LYS A 1 247 ? 1.364 0.667 31.838 1.00 49.16 247 LYS A C 1
ATOM 1888 O O . LYS A 1 247 ? 0.291 0.346 32.348 1.00 49.16 247 LYS A O 1
ATOM 1893 N N . ALA A 1 248 ? 2.563 0.439 32.368 1.00 53.19 248 ALA A N 1
ATOM 1894 C CA . ALA A 1 248 ? 2.749 0.173 33.782 1.00 53.19 248 ALA A CA 1
ATOM 1895 C C . ALA A 1 248 ? 2.218 1.371 34.566 1.00 53.19 248 ALA A C 1
ATOM 1897 O O . ALA A 1 248 ? 2.410 2.513 34.083 1.00 53.19 248 ALA A O 1
#

Radius of gyration: 21.28 Å; chains: 1; bounding box: 52×32×72 Å

Sequence (248 aa):
MRAKELRGVGGWLALLAHGLLWIGPLMGAGRINTNLLDVEHQYTALDGNSLWWDYKLATWLVFALGASVSAAAGWRLFRRQAPTSVYFAKAALWVAGPCLSLALQGLGPLVLGIPASAEYWSETAPPVVSAFLSAIVWTLYLARSERVRNTYGLGFPIEGKAVASSTATRRFSISALWEPEKIQNEGVRRICKVINVTGLMWVALLVLIAITSRESGVTAFALIAAVLGYGLARTVTWVVAGFMKPKA

Foldseek 3Di:
DPDPLLAAQDDPSLVQLCCLAPVVLVVLVVVLVVVLVVVCVVCVVCPPPPLSVVLSVQLVVLSVVLSVLSNVLSVCSHPPLAPLSLLSNLVSLCCSFQVSLVSNLVSCCQSVVDPPDPVSCVVSVVSNVVSVVRSVVVNVCSVPPPSNCSHHVVDDPPPPPPPPPDPPPPPDDPVCLVDLVSQPPPSLSVVLVVLQVVLVVLLVVLCVQLVPDPDPSSNVVSNVCSVVSNVVSSVSNSVSSVVPPPPD

InterPro domains:
  IPR019690 Protein of unknown function DUF2569 [PF10754] (7-152)

pLDDT: mean 82.39, std 14.42, range [45.97, 97.56]